Protein AF-A0A2E7UX18-F1 (afdb_monomer_lite)

Structure (mmCIF, N/CA/C/O backbone):
data_AF-A0A2E7UX18-F1
#
_entry.id   AF-A0A2E7UX18-F1
#
loop_
_atom_site.group_PDB
_atom_site.id
_atom_site.type_symbol
_atom_site.label_atom_id
_atom_site.label_alt_id
_atom_site.label_comp_id
_atom_site.label_asym_id
_atom_site.label_entity_id
_atom_site.label_seq_id
_atom_site.pdbx_PDB_ins_code
_atom_site.Cartn_x
_atom_site.Cartn_y
_atom_site.Cartn_z
_atom_site.occupancy
_atom_site.B_iso_or_equiv
_atom_site.auth_seq_id
_atom_site.auth_comp_id
_atom_site.auth_asym_id
_atom_site.auth_atom_id
_atom_site.pdbx_PDB_model_num
ATOM 1 N N . MET A 1 1 ? -19.038 -17.672 -7.305 1.00 65.88 1 MET A N 1
ATOM 2 C CA . MET A 1 1 ? -18.621 -19.094 -7.252 1.00 65.88 1 MET A CA 1
ATOM 3 C C . MET A 1 1 ? -19.507 -19.907 -6.314 1.00 65.88 1 MET A C 1
ATOM 5 O O . MET A 1 1 ? -20.237 -20.747 -6.811 1.00 65.88 1 MET A O 1
ATOM 9 N N . PHE A 1 2 ? -19.521 -19.642 -5.000 1.00 75.38 2 PHE A N 1
ATOM 10 C CA . PHE A 1 2 ? -20.348 -20.414 -4.052 1.00 75.38 2 PHE A CA 1
ATOM 11 C C . PHE A 1 2 ? -21.856 -20.314 -4.309 1.00 75.38 2 PHE A C 1
ATOM 13 O O . PHE A 1 2 ? -22.524 -21.339 -4.323 1.00 75.38 2 PHE A O 1
ATOM 20 N N . LEU A 1 3 ? -22.371 -19.112 -4.598 1.00 76.62 3 LEU A N 1
ATOM 21 C CA . LEU A 1 3 ? -23.787 -18.922 -4.932 1.00 76.62 3 LEU A CA 1
ATOM 22 C C . LEU A 1 3 ? -24.194 -19.694 -6.200 1.00 76.62 3 LEU A C 1
ATOM 24 O O . LEU A 1 3 ? -25.234 -20.335 -6.215 1.00 76.62 3 LEU A O 1
ATOM 28 N N . TYR A 1 4 ? -23.336 -19.707 -7.226 1.00 79.75 4 TYR A N 1
ATOM 29 C CA . TYR A 1 4 ? -23.570 -20.477 -8.453 1.00 79.75 4 TYR A CA 1
ATOM 30 C C . TYR A 1 4 ? -23.718 -21.969 -8.144 1.00 79.75 4 TYR A C 1
ATOM 32 O O . TYR A 1 4 ? -24.691 -22.581 -8.568 1.00 79.75 4 TYR A O 1
ATOM 40 N N . LYS A 1 5 ? -22.807 -22.543 -7.347 1.00 80.88 5 LYS A N 1
ATOM 41 C CA . LYS A 1 5 ? -22.900 -23.950 -6.936 1.00 80.88 5 LYS A CA 1
ATOM 42 C C . LYS A 1 5 ? -24.133 -24.227 -6.078 1.00 80.88 5 LYS A C 1
ATOM 44 O O . LYS A 1 5 ? -24.774 -25.251 -6.261 1.00 80.88 5 LYS A O 1
ATOM 49 N N . ALA A 1 6 ? -24.454 -23.333 -5.146 1.00 78.94 6 ALA A N 1
ATOM 50 C CA . ALA A 1 6 ? -25.607 -23.494 -4.265 1.00 78.94 6 ALA A CA 1
ATOM 51 C C . ALA A 1 6 ? -26.933 -23.517 -5.042 1.00 78.94 6 ALA A C 1
ATOM 53 O O . ALA A 1 6 ? -27.850 -24.222 -4.641 1.00 78.94 6 ALA A O 1
ATOM 54 N N . VAL A 1 7 ? -27.016 -22.775 -6.152 1.00 79.62 7 VAL A N 1
ATOM 55 C CA . VAL A 1 7 ? -28.236 -22.660 -6.964 1.00 79.62 7 VAL A CA 1
ATOM 56 C C . VAL A 1 7 ? -28.297 -23.700 -8.090 1.00 79.62 7 VAL A C 1
ATOM 58 O O . VAL A 1 7 ? -29.365 -24.233 -8.362 1.00 79.62 7 VAL A O 1
ATOM 61 N N . THR A 1 8 ? -27.174 -24.010 -8.741 1.00 77.38 8 THR A N 1
ATOM 62 C CA . THR A 1 8 ? -27.139 -24.916 -9.912 1.00 77.38 8 THR A CA 1
ATOM 63 C C . THR A 1 8 ? -26.714 -26.347 -9.577 1.00 77.38 8 THR A C 1
ATOM 65 O O . THR A 1 8 ? -26.796 -27.225 -10.427 1.00 77.38 8 THR A O 1
ATOM 68 N N . GLY A 1 9 ? -26.195 -26.599 -8.370 1.00 79.00 9 GLY A N 1
ATOM 69 C CA . GLY A 1 9 ? -25.624 -27.891 -7.971 1.00 79.00 9 GLY A CA 1
ATOM 70 C C . GLY A 1 9 ? -24.252 -28.205 -8.586 1.00 79.00 9 GLY A C 1
ATOM 71 O O . GLY A 1 9 ? -23.576 -29.130 -8.133 1.00 79.00 9 GLY A O 1
ATOM 72 N N . VAL A 1 10 ? -23.792 -27.416 -9.562 1.00 80.62 10 VAL A N 1
ATOM 73 C CA . VAL A 1 10 ? -22.562 -27.660 -10.329 1.00 80.62 10 VAL A CA 1
ATOM 74 C C . VAL A 1 10 ? -21.551 -26.542 -10.082 1.00 80.62 10 VAL A C 1
ATOM 76 O O . VAL A 1 10 ? -21.895 -25.390 -9.811 1.00 80.62 10 VAL A O 1
ATOM 79 N N . TRP A 1 11 ? -20.260 -26.871 -10.136 1.00 79.00 11 TRP A N 1
ATOM 80 C CA . TRP A 1 11 ? -19.231 -25.839 -10.123 1.00 79.00 11 TRP A CA 1
ATOM 81 C C . TRP A 1 11 ? -19.172 -25.139 -11.487 1.00 79.00 11 TRP A C 1
ATOM 83 O O . TRP A 1 11 ? -19.109 -25.819 -12.505 1.00 79.00 11 TRP A O 1
ATOM 93 N N . PRO A 1 12 ? -19.089 -23.799 -11.534 1.00 75.56 12 PRO A N 1
ATOM 94 C CA . PRO A 1 12 ? -18.965 -23.082 -12.806 1.00 75.56 12 PRO A CA 1
ATOM 95 C C . PRO A 1 12 ? -17.642 -23.379 -13.531 1.00 75.56 12 PRO A C 1
ATOM 97 O O . PRO A 1 12 ? -17.531 -23.142 -14.731 1.00 75.56 12 PRO A O 1
ATOM 100 N N . PHE A 1 13 ? -16.645 -23.892 -12.798 1.00 81.12 13 PHE A N 1
ATOM 101 C CA . PHE A 1 13 ? -15.399 -24.433 -13.329 1.00 81.12 13 PHE A CA 1
ATOM 102 C C . PHE A 1 13 ? -15.105 -25.764 -12.639 1.00 81.12 13 PHE A C 1
ATOM 104 O O . PHE A 1 13 ? -15.114 -25.834 -11.408 1.00 81.12 13 PHE A O 1
ATOM 111 N N . GLU A 1 14 ? -14.800 -26.805 -13.404 1.00 68.75 14 GLU A N 1
ATOM 112 C CA . GLU A 1 14 ? -14.348 -28.071 -12.830 1.00 68.75 14 GLU A CA 1
ATOM 113 C C . GLU A 1 14 ? -12.981 -27.919 -12.135 1.00 68.75 14 GLU A C 1
ATOM 115 O O . GLU A 1 14 ? -12.067 -27.287 -12.686 1.00 68.75 14 GLU A O 1
ATOM 120 N N . PRO A 1 15 ? -12.796 -28.512 -10.943 1.00 65.69 15 PRO A N 1
ATOM 121 C CA . PRO A 1 15 ? -11.518 -28.487 -10.246 1.00 65.69 15 PRO A CA 1
ATOM 122 C C . PRO A 1 15 ? -10.464 -29.262 -11.047 1.00 65.69 15 PRO A C 1
ATOM 124 O O . PRO A 1 15 ? -10.599 -30.458 -11.277 1.00 65.69 15 PRO A O 1
ATOM 127 N N . THR A 1 16 ? -9.404 -28.571 -11.469 1.00 69.69 16 THR A N 1
ATOM 128 C CA . THR A 1 16 ? -8.282 -29.158 -12.219 1.00 69.69 16 THR A CA 1
ATOM 129 C C . THR A 1 16 ? -6.966 -28.793 -11.528 1.00 69.69 16 THR A C 1
ATOM 131 O O . THR A 1 16 ? -6.813 -27.664 -11.064 1.00 69.69 16 THR A O 1
ATOM 134 N N . GLY A 1 17 ? -6.017 -29.732 -11.449 1.00 73.19 17 GLY A N 1
ATOM 135 C CA . GLY A 1 17 ? -4.698 -29.505 -10.834 1.00 73.19 17 GLY A CA 1
ATOM 136 C C . GLY A 1 17 ? -3.731 -28.667 -11.682 1.00 73.19 17 GLY A C 1
ATOM 137 O O . GLY A 1 17 ? -2.705 -28.218 -11.177 1.00 73.19 17 GLY A O 1
ATOM 138 N N . ASP A 1 18 ? -4.058 -28.433 -12.956 1.00 81.44 18 ASP A N 1
ATOM 139 C CA . ASP A 1 18 ? -3.246 -27.662 -13.898 1.00 81.44 18 ASP A CA 1
ATOM 140 C C . ASP A 1 18 ? -3.721 -26.198 -13.990 1.00 81.44 18 ASP A C 1
ATOM 142 O O . ASP A 1 18 ? -4.855 -25.900 -14.378 1.00 81.44 18 ASP A O 1
ATOM 146 N N . GLN A 1 19 ? -2.828 -25.261 -13.652 1.00 75.69 19 GLN A N 1
ATOM 147 C CA . GLN A 1 19 ? -3.105 -23.823 -13.687 1.00 75.69 19 GLN A CA 1
ATOM 148 C C . GLN A 1 19 ? -3.329 -23.276 -15.102 1.00 75.69 19 GLN A C 1
ATOM 150 O O . GLN A 1 19 ? -4.047 -22.282 -15.250 1.00 75.69 19 GLN A O 1
ATOM 155 N N . ALA A 1 20 ? -2.713 -23.865 -16.132 1.00 77.00 20 ALA A N 1
ATOM 156 C CA . ALA A 1 20 ? -2.881 -23.407 -17.510 1.00 77.00 20 ALA A CA 1
ATOM 157 C C . ALA A 1 20 ? -4.298 -23.723 -18.007 1.00 77.00 20 ALA A C 1
ATOM 159 O O . ALA A 1 20 ? -5.006 -22.823 -18.462 1.00 77.00 20 ALA A O 1
ATOM 160 N N . GLN A 1 21 ? -4.746 -24.960 -17.782 1.00 74.62 21 GLN A N 1
ATOM 161 C CA . GLN A 1 21 ? -6.108 -25.398 -18.093 1.00 74.62 21 GLN A CA 1
ATOM 162 C C . GLN A 1 21 ? -7.161 -24.638 -17.280 1.00 74.62 21 GLN A C 1
ATOM 164 O O . GLN A 1 21 ? -8.195 -24.245 -17.816 1.00 74.62 21 GLN A O 1
ATOM 169 N N . LEU A 1 22 ? -6.893 -24.350 -16.002 1.00 74.94 22 LEU A N 1
ATOM 170 C CA . LEU A 1 22 ? -7.803 -23.559 -15.171 1.00 74.94 22 LEU A CA 1
ATOM 171 C C . LEU A 1 22 ? -7.987 -22.130 -15.711 1.00 74.94 22 LEU A C 1
ATOM 173 O O . LEU A 1 22 ? -9.105 -21.617 -15.731 1.00 74.94 22 LEU A O 1
ATOM 177 N N . ARG A 1 23 ? -6.913 -21.485 -16.187 1.00 76.44 23 ARG A N 1
ATOM 178 C CA . ARG A 1 23 ? -6.986 -20.139 -16.789 1.00 76.44 23 ARG A CA 1
ATOM 179 C C . ARG A 1 23 ? -7.735 -20.125 -18.114 1.00 76.44 23 ARG A C 1
ATOM 181 O O . ARG A 1 23 ? -8.406 -19.139 -18.406 1.00 76.44 23 ARG A O 1
ATOM 188 N N . GLU A 1 24 ? -7.603 -21.178 -18.910 1.00 77.12 24 GLU A N 1
ATOM 189 C CA . GLU A 1 24 ? -8.332 -21.322 -20.168 1.00 77.12 24 GLU A CA 1
ATOM 190 C C . GLU A 1 24 ? -9.831 -21.514 -19.912 1.00 77.12 24 GLU A C 1
ATOM 192 O O . GLU A 1 24 ? -10.644 -20.766 -20.447 1.00 77.12 24 GLU A O 1
ATOM 197 N N . ARG A 1 25 ? -10.196 -22.391 -18.970 1.00 73.38 25 ARG A N 1
ATOM 198 C CA . ARG A 1 25 ? -11.594 -22.639 -18.576 1.00 73.38 25 ARG A CA 1
ATOM 199 C C . ARG A 1 25 ? -12.265 -21.425 -17.928 1.00 73.38 25 ARG A C 1
ATOM 201 O O . ARG A 1 25 ? -13.442 -21.174 -18.158 1.00 73.38 25 ARG A O 1
ATOM 208 N N . GLN A 1 26 ? -11.518 -20.616 -17.173 1.00 77.12 26 GLN A N 1
ATOM 209 C CA . GLN A 1 26 ? -12.029 -19.361 -16.604 1.00 77.12 26 GLN A CA 1
ATOM 210 C C . GLN A 1 26 ? -12.434 -18.320 -17.659 1.00 77.12 26 GLN A C 1
ATOM 212 O O . GLN A 1 26 ? -13.137 -17.368 -17.322 1.00 77.12 26 GLN A O 1
ATOM 217 N N . ARG A 1 27 ? -12.006 -18.477 -18.920 1.00 78.88 27 ARG A N 1
ATOM 218 C CA . ARG A 1 27 ? -12.422 -17.604 -20.029 1.00 78.88 27 ARG A CA 1
ATOM 219 C C . ARG A 1 27 ? -13.774 -17.997 -20.621 1.00 78.88 27 ARG A C 1
ATOM 221 O O . ARG A 1 27 ? -14.399 -17.155 -21.256 1.00 78.88 27 ARG A O 1
ATOM 228 N N . THR A 1 28 ? -14.227 -19.227 -20.392 1.00 76.31 28 THR A N 1
ATOM 229 C CA . THR A 1 28 ? -15.454 -19.794 -20.967 1.00 76.31 28 THR A CA 1
ATOM 230 C C . THR A 1 28 ? -16.283 -20.477 -19.872 1.00 76.31 28 THR A C 1
ATOM 232 O O . THR A 1 28 ? -16.301 -21.708 -19.792 1.00 76.31 28 THR A O 1
ATOM 235 N N . PRO A 1 29 ? -16.929 -19.707 -18.978 1.00 77.06 29 PRO A N 1
ATOM 236 C CA . PRO A 1 29 ? -17.793 -20.281 -17.954 1.00 77.06 29 PRO A CA 1
ATOM 237 C C . PRO A 1 29 ? -19.022 -20.958 -18.570 1.00 77.06 29 PRO A C 1
ATOM 239 O O . PRO A 1 29 ? -19.520 -20.522 -19.607 1.00 77.06 29 PRO A O 1
ATOM 242 N N . ILE A 1 30 ? -19.532 -21.997 -17.903 1.00 78.62 30 ILE A N 1
ATOM 243 C CA . ILE A 1 30 ? -20.773 -22.667 -18.308 1.00 78.62 30 ILE A CA 1
ATOM 244 C C . ILE A 1 30 ? -21.956 -21.712 -18.049 1.00 78.62 30 ILE A C 1
ATOM 246 O O . ILE A 1 30 ? -22.149 -21.301 -16.898 1.00 78.62 30 ILE A O 1
ATOM 250 N N . PRO A 1 31 ? -22.758 -21.351 -19.069 1.00 80.44 31 PRO A N 1
ATOM 251 C CA . PRO A 1 31 ? -23.930 -20.497 -18.887 1.00 80.44 31 PRO A CA 1
ATOM 252 C C . PRO A 1 31 ? -24.970 -21.153 -17.975 1.00 80.44 31 PRO A C 1
ATOM 254 O O . PRO A 1 31 ? -25.297 -22.328 -18.156 1.00 80.44 31 PRO A O 1
ATOM 257 N N . VAL A 1 32 ? -25.549 -20.395 -17.040 1.00 80.94 32 VAL A N 1
ATOM 258 C CA . VAL A 1 32 ? -26.531 -20.915 -16.063 1.00 80.94 32 VAL A CA 1
ATOM 259 C C . VAL A 1 32 ? -27.725 -21.568 -16.755 1.00 80.94 32 VAL A C 1
ATOM 261 O O . VAL A 1 32 ? -28.189 -22.622 -16.325 1.00 80.94 32 VAL A O 1
ATOM 264 N N . ARG A 1 33 ? -28.171 -20.998 -17.879 1.00 80.81 33 ARG A N 1
ATOM 265 C CA . ARG A 1 33 ? -29.292 -21.511 -18.679 1.00 80.81 33 ARG A CA 1
ATOM 266 C C . ARG A 1 33 ? -29.091 -22.950 -19.173 1.00 80.81 33 ARG A C 1
ATOM 268 O O . ARG A 1 33 ? -30.073 -23.638 -19.427 1.00 80.81 33 ARG A O 1
ATOM 275 N N . GLN A 1 34 ? -27.845 -23.405 -19.321 1.00 80.56 34 GLN A N 1
ATOM 276 C CA . GLN A 1 34 ? -27.543 -24.777 -19.745 1.00 80.56 34 GLN A CA 1
ATOM 277 C C . GLN A 1 34 ? -27.668 -25.792 -18.602 1.00 80.56 34 GLN A C 1
ATOM 279 O O . GLN A 1 34 ? -27.890 -26.968 -18.864 1.00 80.56 34 GLN A O 1
ATOM 284 N N . VAL A 1 35 ? -27.520 -25.349 -17.349 1.00 81.06 35 VAL A N 1
ATOM 285 C CA . VAL A 1 35 ? -27.462 -26.226 -16.166 1.00 81.06 35 VAL A CA 1
ATOM 286 C C . VAL A 1 35 ? -28.754 -26.164 -15.350 1.00 81.06 35 VAL A C 1
ATOM 288 O O . VAL A 1 35 ? -29.164 -27.161 -14.767 1.00 81.06 35 VAL A O 1
ATOM 291 N N . ALA A 1 36 ? -29.407 -25.003 -15.316 1.00 79.00 36 ALA A N 1
ATOM 292 C CA . ALA A 1 36 ? -30.631 -24.762 -14.563 1.00 79.00 36 ALA A CA 1
ATOM 293 C C . ALA A 1 36 ? -31.568 -23.832 -15.364 1.00 79.00 36 ALA A C 1
ATOM 295 O O . ALA A 1 36 ? -31.649 -22.634 -15.074 1.00 79.00 36 ALA A O 1
ATOM 296 N N . PRO A 1 37 ? -32.248 -24.362 -16.402 1.00 78.00 37 PRO A N 1
ATOM 297 C CA . PRO A 1 37 ? -33.083 -23.566 -17.305 1.00 78.00 37 PRO A CA 1
ATOM 298 C C . PRO A 1 37 ? -34.318 -22.959 -16.622 1.00 78.00 37 PRO A C 1
ATOM 300 O O . PRO A 1 37 ? -34.803 -21.926 -17.078 1.00 78.00 37 PRO A O 1
ATOM 303 N N . ASP A 1 38 ? -34.776 -23.553 -15.517 1.00 83.38 38 ASP A N 1
ATOM 304 C CA . ASP A 1 38 ? -36.022 -23.187 -14.827 1.00 83.38 38 ASP A CA 1
ATOM 305 C C . ASP A 1 38 ? -35.873 -22.014 -13.837 1.00 83.38 38 ASP A C 1
ATOM 307 O O . ASP A 1 38 ? -36.827 -21.633 -13.156 1.00 83.38 38 ASP A O 1
ATOM 311 N N . LEU A 1 39 ? -34.677 -21.428 -13.714 1.00 81.44 39 LEU A N 1
ATOM 312 C CA . LEU A 1 39 ? -34.443 -20.305 -12.802 1.00 81.44 39 LEU A CA 1
ATOM 313 C C . LEU A 1 39 ? -35.078 -19.002 -13.323 1.00 81.44 39 LEU A C 1
ATOM 315 O O . LEU A 1 39 ? -35.098 -18.776 -14.531 1.00 81.44 39 LEU A O 1
ATOM 319 N N . PRO A 1 40 ? -35.506 -18.077 -12.445 1.00 84.38 40 PRO A N 1
ATOM 320 C CA . PRO A 1 40 ? -35.932 -16.742 -12.863 1.00 84.38 40 PRO A CA 1
ATOM 321 C C . PRO A 1 40 ? -34.839 -16.021 -13.666 1.00 84.38 40 PRO A C 1
ATOM 323 O O . PRO A 1 40 ? -33.672 -16.040 -13.265 1.00 84.38 40 PRO A O 1
ATOM 326 N N . GLU A 1 41 ? -35.201 -15.354 -14.768 1.00 78.25 41 GLU A N 1
ATOM 327 C CA . GLU A 1 41 ? -34.232 -14.709 -15.673 1.00 78.25 41 GLU A CA 1
ATOM 328 C C . GLU A 1 41 ? -33.287 -13.734 -14.959 1.00 78.25 41 GLU A C 1
ATOM 330 O O . GLU A 1 41 ? -32.094 -13.695 -15.258 1.00 78.25 41 GLU A O 1
ATOM 335 N N . ASP A 1 42 ? -33.795 -12.974 -13.990 1.00 77.12 42 ASP A N 1
ATOM 336 C CA . ASP A 1 42 ? -32.992 -12.015 -13.226 1.00 77.12 42 ASP A CA 1
ATOM 337 C C . ASP A 1 42 ? -31.906 -12.710 -12.397 1.00 77.12 42 ASP A C 1
ATOM 339 O O . ASP A 1 42 ? -30.769 -12.235 -12.311 1.00 77.12 42 ASP A O 1
ATOM 343 N N . LEU A 1 43 ? -32.227 -13.879 -11.837 1.00 76.44 43 LEU A N 1
ATOM 344 C CA . LEU A 1 43 ? -31.276 -14.694 -11.090 1.00 76.44 43 LEU A CA 1
ATOM 345 C C . LEU A 1 43 ? -30.261 -15.354 -12.031 1.00 76.44 43 LEU A C 1
ATOM 347 O O . LEU A 1 43 ? -29.075 -15.383 -11.706 1.00 76.44 43 LEU A O 1
ATOM 351 N N . GLN A 1 44 ? -30.691 -15.815 -13.212 1.00 80.75 44 GLN A N 1
ATOM 352 C CA . GLN A 1 44 ? -29.783 -16.331 -14.243 1.00 80.75 44 GLN A CA 1
ATOM 353 C C . GLN A 1 44 ? -28.766 -15.262 -14.667 1.00 80.75 44 GLN A C 1
ATOM 355 O O . GLN A 1 44 ? -27.559 -15.498 -14.600 1.00 80.75 44 GLN A O 1
ATOM 360 N N . ARG A 1 45 ? -29.234 -14.050 -15.003 1.00 81.06 45 ARG A N 1
ATOM 361 C CA . ARG A 1 45 ? -28.373 -12.923 -15.403 1.00 81.06 45 ARG A CA 1
ATOM 362 C C . ARG A 1 45 ? -27.396 -12.527 -14.300 1.00 81.06 45 ARG A C 1
ATOM 364 O O . ARG A 1 45 ? -26.223 -12.269 -14.580 1.00 81.06 45 ARG A O 1
ATOM 371 N N . LEU A 1 46 ? -27.847 -12.496 -13.046 1.00 80.94 46 LEU A N 1
ATOM 372 C CA . LEU A 1 46 ? -26.988 -12.192 -11.901 1.00 80.94 46 LEU A CA 1
ATOM 373 C C . LEU A 1 46 ? -25.882 -13.244 -11.743 1.00 80.94 46 LEU A C 1
ATOM 375 O O . LEU A 1 46 ? -24.711 -12.895 -11.583 1.00 80.94 46 LEU A O 1
ATOM 379 N N . LEU A 1 47 ? -26.235 -14.527 -11.822 1.00 81.12 47 LEU A N 1
ATOM 380 C CA . LEU A 1 47 ? -25.289 -15.631 -11.685 1.00 81.12 47 LEU A CA 1
ATOM 381 C C . LEU A 1 47 ? -24.272 -15.675 -12.834 1.00 81.12 47 LEU A C 1
ATOM 383 O O . LEU A 1 47 ? -23.079 -15.815 -12.557 1.00 81.12 47 LEU A O 1
ATOM 387 N N . ASP A 1 48 ? -24.699 -15.469 -14.082 1.00 81.94 48 ASP A N 1
ATOM 388 C CA . ASP A 1 48 ? -23.798 -15.378 -15.240 1.00 81.94 48 ASP A CA 1
ATOM 389 C C . ASP A 1 48 ? -22.828 -14.189 -15.102 1.00 81.94 48 ASP A C 1
ATOM 391 O O . ASP A 1 48 ? -21.621 -14.321 -15.329 1.00 81.94 48 ASP A O 1
ATOM 395 N N . THR A 1 49 ? -23.311 -13.036 -14.622 1.00 81.75 49 THR A N 1
ATOM 396 C CA . THR A 1 49 ? -22.463 -11.844 -14.444 1.00 81.75 49 THR A CA 1
ATOM 397 C C . THR A 1 49 ? -21.434 -12.023 -13.321 1.00 81.75 49 THR A C 1
ATOM 399 O O . THR A 1 49 ? -20.308 -11.534 -13.420 1.00 81.75 49 THR A O 1
ATOM 402 N N . LEU A 1 50 ? -21.762 -12.772 -12.262 1.00 78.12 50 LEU A N 1
ATOM 403 C CA . LEU A 1 50 ? -20.836 -13.073 -11.160 1.00 78.12 50 LEU A CA 1
ATOM 404 C C . LEU A 1 50 ? -19.713 -14.050 -11.543 1.00 78.12 50 LEU A C 1
ATOM 406 O O . LEU A 1 50 ? -18.683 -14.101 -10.861 1.00 78.12 50 LEU A O 1
ATOM 410 N N . VAL A 1 51 ? -19.905 -14.842 -12.595 1.00 81.50 51 VAL A N 1
ATOM 411 C CA . VAL A 1 51 ? -18.941 -15.840 -13.087 1.00 81.50 51 VAL A CA 1
ATOM 412 C C . VAL A 1 51 ? -18.185 -15.327 -14.327 1.00 81.50 51 VAL A C 1
ATOM 414 O O . VAL A 1 51 ? -17.196 -15.927 -14.741 1.00 81.50 51 VAL A O 1
ATOM 417 N N . HIS A 1 52 ? -18.560 -14.156 -14.852 1.00 81.62 52 HIS A N 1
ATOM 418 C CA . HIS A 1 52 ? -17.974 -13.547 -16.047 1.00 81.62 52 HIS A CA 1
ATOM 419 C C . HIS A 1 52 ? -16.436 -13.407 -15.975 1.00 81.62 52 HIS A C 1
ATOM 421 O O . HIS A 1 52 ? -15.914 -13.014 -14.926 1.00 81.62 52 HIS A O 1
ATOM 427 N N . PRO A 1 53 ? -15.668 -13.654 -17.058 1.00 77.44 53 PRO A N 1
ATOM 428 C CA . PRO A 1 53 ? -14.201 -13.563 -17.047 1.00 77.44 53 PRO A CA 1
ATOM 429 C C . PRO A 1 53 ? -13.663 -12.158 -16.731 1.00 77.44 53 PRO A C 1
ATOM 431 O O . PRO A 1 53 ? -12.609 -12.017 -16.098 1.00 77.44 53 PRO A O 1
ATOM 434 N N . ASN A 1 54 ? -14.404 -11.104 -17.079 1.00 79.50 54 ASN A N 1
ATOM 435 C CA . ASN A 1 54 ? -13.999 -9.723 -16.824 1.00 79.50 54 ASN A CA 1
ATOM 436 C C . ASN A 1 54 ? -14.234 -9.316 -15.360 1.00 79.50 54 ASN A C 1
ATOM 438 O O . ASN A 1 54 ? -15.364 -9.146 -14.904 1.00 79.50 54 ASN A O 1
ATOM 442 N N . ALA A 1 55 ? -13.145 -9.055 -14.631 1.00 73.25 55 ALA A N 1
ATOM 443 C CA . ALA A 1 55 ? -13.181 -8.555 -13.254 1.00 73.25 55 ALA A CA 1
ATOM 444 C C . ALA A 1 55 ? -14.044 -7.292 -13.020 1.00 73.25 55 ALA A C 1
ATOM 446 O O . ALA A 1 55 ? -14.758 -7.271 -12.014 1.00 73.25 55 ALA A O 1
ATOM 447 N N . PRO A 1 56 ? -14.026 -6.257 -13.890 1.00 72.56 56 PRO A N 1
ATOM 448 C CA . PRO A 1 56 ? -14.846 -5.067 -13.660 1.00 72.56 56 PRO A CA 1
ATOM 449 C C . PRO A 1 56 ? -16.350 -5.331 -13.813 1.00 72.56 56 PRO A C 1
ATOM 451 O O . PRO A 1 56 ? -17.146 -4.697 -13.127 1.00 72.56 56 PRO A O 1
ATOM 454 N N . GLU A 1 57 ? -16.752 -6.277 -14.662 1.00 72.00 57 GLU A N 1
ATOM 455 C CA . GLU A 1 57 ? -18.164 -6.641 -14.843 1.00 72.00 57 GLU A CA 1
ATOM 456 C C . GLU A 1 57 ? -18.682 -7.444 -13.646 1.00 72.00 57 GLU A C 1
ATOM 458 O O . GLU A 1 57 ? -19.747 -7.130 -13.117 1.00 72.00 57 GLU A O 1
ATOM 463 N N . ARG A 1 58 ? -17.866 -8.366 -13.110 1.00 75.75 58 ARG A N 1
ATOM 464 C CA . ARG A 1 58 ? -18.180 -9.066 -11.852 1.00 75.75 58 ARG A CA 1
ATOM 465 C C . ARG A 1 58 ? -18.373 -8.104 -10.678 1.00 75.75 58 ARG A C 1
ATOM 467 O O . ARG A 1 58 ? -19.280 -8.286 -9.870 1.00 75.75 58 ARG A O 1
ATOM 474 N N . ALA A 1 59 ? -17.521 -7.081 -10.573 1.00 64.00 59 ALA A N 1
ATOM 475 C CA . ALA A 1 59 ? -17.584 -6.100 -9.488 1.00 64.00 59 ALA A CA 1
ATOM 476 C C . ALA A 1 59 ? -18.871 -5.260 -9.531 1.00 64.00 59 ALA A C 1
ATOM 478 O O . ALA A 1 59 ? -19.436 -4.940 -8.486 1.00 64.00 59 ALA A O 1
ATOM 479 N N . ARG A 1 60 ? -19.367 -4.947 -10.736 1.00 65.88 60 ARG A N 1
ATOM 480 C CA . ARG A 1 60 ? -20.636 -4.228 -10.917 1.00 65.88 60 ARG A CA 1
ATOM 481 C C . ARG A 1 60 ? -21.835 -5.059 -10.465 1.00 65.88 60 ARG A C 1
ATOM 483 O O . ARG A 1 60 ? -22.699 -4.514 -9.797 1.00 65.88 60 ARG A O 1
ATOM 490 N N . ALA A 1 61 ? -21.856 -6.363 -10.742 1.00 60.41 61 ALA A N 1
ATOM 491 C CA . ALA A 1 61 ? -22.938 -7.248 -10.294 1.00 60.41 61 ALA A CA 1
ATOM 492 C C . ALA A 1 61 ? -22.931 -7.540 -8.785 1.00 60.41 61 ALA A C 1
ATOM 494 O O . ALA A 1 61 ? -23.979 -7.799 -8.204 1.00 60.41 61 ALA A O 1
ATOM 495 N N . ALA A 1 62 ? -21.764 -7.486 -8.136 1.00 60.81 62 ALA A N 1
ATOM 496 C CA . ALA A 1 62 ? -21.650 -7.649 -6.685 1.00 60.81 62 ALA A CA 1
ATOM 497 C C . ALA A 1 62 ? -22.089 -6.403 -5.891 1.00 60.81 62 ALA A C 1
ATOM 499 O O . ALA A 1 62 ? -22.156 -6.453 -4.663 1.00 60.81 62 ALA A O 1
ATOM 500 N N . THR A 1 63 ? -22.365 -5.289 -6.575 1.00 60.59 63 THR A N 1
ATOM 501 C CA . THR A 1 63 ? -22.810 -4.043 -5.951 1.00 60.59 63 THR A CA 1
ATOM 502 C C . THR A 1 63 ? -24.316 -3.900 -6.189 1.00 60.59 63 THR A C 1
ATOM 504 O O . THR A 1 63 ? -24.711 -3.748 -7.345 1.00 60.59 63 THR A O 1
ATOM 507 N N . PRO A 1 64 ? -25.182 -3.959 -5.158 1.00 50.78 64 PRO A N 1
ATOM 508 C CA . PRO A 1 64 ? -26.602 -3.683 -5.355 1.00 50.78 64 PRO A CA 1
ATOM 509 C C . PRO A 1 64 ? -26.772 -2.258 -5.909 1.00 50.78 64 PRO A C 1
ATOM 511 O O . PRO A 1 64 ? -25.994 -1.370 -5.534 1.00 50.78 64 PRO A O 1
ATOM 514 N N . PRO A 1 65 ? -27.746 -2.010 -6.807 1.00 51.19 65 PRO A N 1
ATOM 515 C CA . PRO A 1 65 ? -27.992 -0.662 -7.296 1.00 51.19 65 PRO A CA 1
ATOM 516 C C . PRO A 1 65 ? -28.283 0.259 -6.100 1.00 51.19 65 PRO A C 1
ATOM 518 O O . PRO A 1 65 ? -28.939 -0.171 -5.146 1.00 51.19 65 PRO A O 1
ATOM 521 N N . PRO A 1 66 ? -27.789 1.510 -6.107 1.00 42.12 66 PRO A N 1
ATOM 522 C CA . PRO A 1 66 ? -28.074 2.440 -5.028 1.00 42.12 66 PRO A CA 1
ATOM 523 C C . PRO A 1 66 ? -29.590 2.616 -4.913 1.00 42.12 66 PRO A C 1
ATOM 525 O O . PRO A 1 66 ? -30.256 2.954 -5.891 1.00 42.12 66 PRO A O 1
ATOM 528 N N . ILE A 1 67 ? -30.129 2.373 -3.716 1.00 44.25 67 ILE A N 1
ATOM 529 C CA . ILE A 1 67 ? -31.521 2.680 -3.385 1.00 44.25 67 ILE A CA 1
ATOM 530 C C . ILE A 1 67 ? -31.685 4.184 -3.600 1.00 44.25 67 ILE A C 1
ATOM 532 O O . ILE A 1 67 ? -31.084 4.984 -2.881 1.00 44.25 67 ILE A O 1
ATOM 536 N N . ALA A 1 68 ? -32.448 4.572 -4.622 1.00 37.50 68 ALA A N 1
ATOM 537 C CA . ALA A 1 68 ? -32.797 5.966 -4.828 1.00 37.50 68 ALA A CA 1
ATOM 538 C C . ALA A 1 68 ? -33.584 6.436 -3.591 1.00 37.50 68 ALA A C 1
ATOM 540 O O . ALA A 1 68 ? -34.602 5.821 -3.262 1.00 37.50 68 ALA A O 1
ATOM 541 N N . PRO A 1 69 ? -33.122 7.468 -2.862 1.00 42.78 69 PRO A N 1
ATOM 542 C CA . PRO A 1 69 ? -33.879 7.975 -1.730 1.00 42.78 69 PRO A CA 1
ATOM 543 C C . PRO A 1 69 ? -35.217 8.544 -2.230 1.00 42.78 69 PRO A C 1
ATOM 545 O O . PRO A 1 69 ? -35.256 9.132 -3.316 1.00 42.78 69 PRO A O 1
ATOM 548 N N . PRO A 1 70 ? -36.314 8.398 -1.465 1.00 39.25 70 PRO A N 1
ATOM 549 C CA . PRO A 1 70 ? -37.588 8.996 -1.832 1.00 39.25 70 PRO A CA 1
ATOM 550 C C . PRO A 1 70 ? -37.422 10.516 -1.944 1.00 39.25 70 PRO A C 1
ATOM 552 O O . PRO A 1 70 ? -36.922 11.173 -1.029 1.00 39.25 70 PRO A O 1
ATOM 555 N N . THR A 1 71 ? -37.827 11.074 -3.083 1.00 38.97 71 THR A N 1
ATOM 556 C CA . THR A 1 71 ? -37.877 12.518 -3.323 1.00 38.97 71 THR A CA 1
ATOM 557 C C . THR A 1 71 ? -38.830 13.166 -2.324 1.00 38.97 71 THR A C 1
ATOM 559 O O . THR A 1 71 ? -40.047 13.086 -2.472 1.00 38.97 71 THR A O 1
ATOM 562 N N . LEU A 1 72 ? -38.275 13.812 -1.299 1.00 39.94 72 LEU A N 1
ATOM 563 C CA . LEU A 1 72 ? -39.022 14.734 -0.451 1.00 39.94 72 LEU A CA 1
ATOM 564 C C . LEU A 1 72 ? -39.168 16.083 -1.179 1.00 39.94 72 LEU A C 1
ATOM 566 O O . LEU A 1 72 ? -38.211 16.529 -1.821 1.00 39.94 72 LEU A O 1
ATOM 570 N N . PRO A 1 73 ? -40.331 16.752 -1.092 1.00 38.25 73 PRO A N 1
ATOM 571 C CA . PRO A 1 73 ? -40.530 18.055 -1.712 1.00 38.25 73 PRO A CA 1
ATOM 572 C C . PRO A 1 73 ? -39.596 19.097 -1.079 1.00 38.25 73 PRO A C 1
ATOM 574 O O . PRO A 1 73 ? -39.541 19.259 0.141 1.00 38.25 73 PRO A O 1
ATOM 577 N N . LEU A 1 74 ? -38.840 19.794 -1.930 1.00 39.78 74 LEU A N 1
ATOM 578 C CA . LEU A 1 74 ? -37.921 20.868 -1.556 1.00 39.78 74 LEU A CA 1
ATOM 579 C C . LEU A 1 74 ? -38.682 22.002 -0.856 1.00 39.78 74 LEU A C 1
ATOM 581 O O . LEU A 1 74 ? -39.425 22.748 -1.490 1.00 39.78 74 LEU A O 1
ATOM 585 N N . SER A 1 75 ? -38.463 22.160 0.449 1.00 35.25 75 SER A N 1
ATOM 586 C CA . SER A 1 75 ? -38.914 23.339 1.187 1.00 35.25 75 SER A CA 1
ATOM 587 C C . SER A 1 75 ? -37.973 24.507 0.879 1.00 35.25 75 SER A C 1
ATOM 589 O O . SER A 1 75 ? -36.774 24.456 1.168 1.00 35.25 75 SER A O 1
ATOM 591 N N . VAL A 1 76 ? -38.507 25.542 0.230 1.00 45.31 76 VAL A N 1
ATOM 592 C CA . VAL A 1 76 ? -37.777 26.752 -0.168 1.00 45.31 76 VAL A CA 1
ATOM 593 C C . VAL A 1 76 ? -37.385 27.526 1.090 1.00 45.31 76 VAL A C 1
ATOM 595 O O . VAL A 1 76 ? -38.212 28.164 1.737 1.00 45.31 76 VAL A O 1
ATOM 598 N N . ARG A 1 77 ? -36.105 27.460 1.460 1.00 39.75 77 ARG A N 1
ATOM 599 C CA . ARG A 1 77 ? -35.546 28.237 2.573 1.00 39.75 77 ARG A CA 1
ATOM 600 C C . ARG A 1 77 ? -35.209 29.657 2.080 1.00 39.75 77 ARG A C 1
ATOM 602 O O . ARG A 1 77 ? -34.566 29.771 1.036 1.00 39.75 77 ARG A O 1
ATOM 609 N N . PRO A 1 78 ? -35.590 30.732 2.795 1.00 44.00 78 PRO A N 1
ATOM 610 C CA . PRO A 1 78 ? -35.257 32.095 2.384 1.00 44.00 78 PRO A CA 1
ATOM 611 C C . PRO A 1 78 ? -33.743 32.373 2.506 1.00 44.00 78 PRO A C 1
ATOM 613 O O . PRO A 1 78 ? -33.062 31.743 3.325 1.00 44.00 78 PRO A O 1
ATOM 616 N N . PRO A 1 79 ? -33.195 33.300 1.695 1.00 41.00 79 PRO A N 1
ATOM 617 C CA . PRO A 1 79 ? -31.759 33.546 1.612 1.00 41.00 79 PRO A CA 1
ATOM 618 C C . PRO A 1 79 ? -31.221 34.185 2.900 1.00 41.00 79 PRO A C 1
ATOM 620 O O . PRO A 1 79 ? -31.740 35.188 3.385 1.00 41.00 79 PRO A O 1
ATOM 623 N N . ARG A 1 80 ? -30.150 33.603 3.452 1.00 38.59 80 ARG A N 1
ATOM 624 C CA . ARG A 1 80 ? -29.412 34.161 4.597 1.00 38.59 80 ARG A CA 1
ATOM 625 C C . ARG A 1 80 ? -28.636 35.424 4.177 1.00 38.59 80 ARG A C 1
ATOM 627 O O . ARG A 1 80 ? -28.047 35.420 3.093 1.00 38.59 80 ARG A O 1
ATOM 634 N N . PRO A 1 81 ? -28.559 36.464 5.029 1.00 36.22 81 PRO A N 1
ATOM 635 C CA . PRO A 1 81 ? -27.740 37.638 4.758 1.00 36.22 81 PRO A CA 1
ATOM 636 C C . PRO A 1 81 ? -26.244 37.296 4.814 1.00 36.22 81 PRO A C 1
ATOM 638 O O . PRO A 1 81 ? -25.801 36.499 5.641 1.00 36.22 81 PRO A O 1
ATOM 641 N N . ARG A 1 82 ? -25.476 37.899 3.899 1.00 42.12 82 ARG A N 1
ATOM 642 C CA . ARG A 1 82 ? -24.018 37.761 3.781 1.00 42.12 82 ARG A CA 1
ATOM 643 C C . ARG A 1 82 ? -23.326 38.500 4.930 1.00 42.12 82 ARG A C 1
ATOM 645 O O . ARG A 1 82 ? -23.494 39.709 5.052 1.00 42.12 82 ARG A O 1
ATOM 652 N N . THR A 1 83 ? -22.512 37.803 5.716 1.00 35.16 83 THR A N 1
ATOM 653 C CA . THR A 1 83 ? -21.506 38.423 6.591 1.00 35.16 83 THR A CA 1
ATOM 654 C C . THR A 1 83 ? -20.228 38.751 5.800 1.00 35.16 83 THR A C 1
ATOM 656 O O . THR A 1 83 ? -19.910 38.031 4.848 1.00 35.16 83 THR A O 1
ATOM 659 N N . PRO A 1 84 ? -19.503 39.838 6.137 1.00 38.72 84 PRO A N 1
ATOM 660 C CA . PRO A 1 84 ? -18.346 40.296 5.378 1.00 38.72 84 PRO A CA 1
ATOM 661 C C . PRO A 1 84 ? -17.074 39.512 5.728 1.00 38.72 84 PRO A C 1
ATOM 663 O O . PRO A 1 84 ? -16.876 39.093 6.862 1.00 38.72 84 PRO A O 1
ATOM 666 N N . ALA A 1 85 ? -16.244 39.347 4.698 1.00 47.69 85 ALA A N 1
ATOM 667 C CA . ALA A 1 85 ? -14.892 38.797 4.637 1.00 47.69 85 ALA A CA 1
ATOM 668 C C . ALA A 1 85 ? -14.123 38.621 5.961 1.00 47.69 85 ALA A C 1
ATOM 670 O O . ALA A 1 85 ? -13.648 39.590 6.544 1.00 47.69 85 ALA A O 1
ATOM 671 N N . GLU A 1 86 ? -13.822 37.365 6.295 1.00 34.41 86 GLU A N 1
ATOM 672 C CA . GLU A 1 86 ? -12.670 37.033 7.127 1.00 34.41 86 GLU A CA 1
ATOM 673 C C . GLU A 1 86 ? -11.956 35.791 6.581 1.00 34.41 86 GLU A C 1
ATOM 675 O O . GLU A 1 86 ? -12.553 34.743 6.349 1.00 34.41 86 GLU A O 1
ATOM 680 N N . SER A 1 87 ? -10.651 35.968 6.374 1.00 33.38 87 SER A N 1
ATOM 681 C CA . SER A 1 87 ? -9.628 34.966 6.079 1.00 33.38 87 SER A CA 1
ATOM 682 C C . SER A 1 87 ? -9.749 34.185 4.763 1.00 33.38 87 SER A C 1
ATOM 684 O O . SER A 1 87 ? -10.572 33.291 4.578 1.00 33.38 87 SER A O 1
ATOM 686 N N . ARG A 1 88 ? -8.818 34.480 3.843 1.00 43.09 88 ARG A N 1
ATOM 687 C CA . ARG A 1 88 ? -8.449 33.626 2.706 1.00 43.09 88 ARG A CA 1
ATOM 688 C C . ARG A 1 88 ? -8.109 32.219 3.215 1.00 43.09 88 ARG A C 1
ATOM 690 O O . ARG A 1 88 ? -6.954 31.917 3.508 1.00 43.09 88 ARG A O 1
ATOM 697 N N . ALA A 1 89 ? -9.099 31.334 3.248 1.00 35.97 89 ALA A N 1
ATOM 698 C CA . ALA A 1 89 ? -8.857 29.906 3.289 1.00 35.97 89 ALA A CA 1
ATOM 699 C C . ALA A 1 89 ? -8.173 29.523 1.971 1.00 35.97 89 ALA A C 1
ATOM 701 O O . ALA A 1 89 ? -8.774 29.557 0.895 1.00 35.97 89 ALA A O 1
ATOM 702 N N . ARG A 1 90 ? -6.877 29.206 2.063 1.00 36.88 90 ARG A N 1
ATOM 703 C CA . ARG A 1 90 ? -6.130 28.486 1.026 1.00 36.88 90 ARG A CA 1
ATOM 704 C C . ARG A 1 90 ? -7.023 27.331 0.547 1.00 36.88 90 ARG A C 1
ATOM 706 O O . ARG A 1 90 ? -7.539 26.609 1.404 1.00 36.88 90 ARG A O 1
ATOM 713 N N . PRO A 1 91 ? -7.242 27.150 -0.766 1.00 34.09 91 PRO A N 1
ATOM 714 C CA . PRO A 1 91 ? -8.056 26.042 -1.235 1.00 34.09 91 PRO A CA 1
ATOM 715 C C . PRO A 1 91 ? -7.457 24.745 -0.689 1.00 34.09 91 PRO A C 1
ATOM 717 O O . PRO A 1 91 ? -6.250 24.518 -0.810 1.00 34.09 91 PRO A O 1
ATOM 720 N N . ALA A 1 92 ? -8.296 23.927 -0.048 1.00 37.25 92 ALA A N 1
ATOM 721 C CA . ALA A 1 92 ? -7.920 22.584 0.365 1.00 37.25 92 ALA A CA 1
ATOM 722 C C . ALA A 1 92 ? -7.262 21.884 -0.836 1.00 37.25 92 ALA A C 1
ATOM 724 O O . ALA A 1 92 ? -7.799 21.990 -1.947 1.00 37.25 92 ALA A O 1
ATOM 725 N N . PRO A 1 93 ? -6.104 21.218 -0.666 1.00 37.38 93 PRO A N 1
ATOM 726 C CA . PRO A 1 93 ? -5.428 20.572 -1.774 1.00 37.38 93 PRO A CA 1
ATOM 727 C C . PRO A 1 93 ? -6.321 19.433 -2.258 1.00 37.38 93 PRO A C 1
ATOM 729 O O . PRO A 1 93 ? -6.333 18.332 -1.706 1.00 37.38 93 PRO A O 1
ATOM 732 N N . THR A 1 94 ? -7.103 19.716 -3.297 1.00 36.03 94 THR A N 1
ATOM 733 C CA . THR A 1 94 ? -7.737 18.688 -4.105 1.00 36.03 94 THR A CA 1
ATOM 734 C C . THR A 1 94 ? -6.619 17.757 -4.539 1.00 36.03 94 THR A C 1
ATOM 736 O O . THR A 1 94 ? -5.580 18.192 -5.037 1.00 36.03 94 THR A O 1
ATOM 739 N N . ALA A 1 95 ? -6.786 16.470 -4.246 1.00 40.34 95 ALA A N 1
ATOM 740 C CA . ALA A 1 95 ? -5.834 15.437 -4.595 1.00 40.34 95 ALA A CA 1
ATOM 741 C C . ALA A 1 95 ? -5.729 15.342 -6.125 1.00 40.34 95 ALA A C 1
ATOM 743 O O . ALA A 1 95 ? -6.341 14.478 -6.750 1.00 40.34 95 ALA A O 1
ATOM 744 N N . ARG A 1 96 ? -4.941 16.226 -6.743 1.00 36.16 96 ARG A N 1
ATOM 745 C CA . ARG A 1 96 ? -4.414 15.990 -8.078 1.00 36.16 96 ARG A CA 1
ATOM 746 C C . ARG A 1 96 ? -3.509 14.775 -7.949 1.00 36.16 96 ARG A C 1
ATOM 748 O O . ARG A 1 96 ? -2.485 14.816 -7.275 1.00 36.16 96 ARG A O 1
ATOM 755 N N . ARG A 1 97 ? -3.896 13.691 -8.617 1.00 41.75 97 ARG A N 1
ATOM 756 C CA . ARG A 1 97 ? -3.070 12.498 -8.870 1.00 41.75 97 ARG A CA 1
ATOM 757 C C . ARG A 1 97 ? -1.768 12.817 -9.635 1.00 41.75 97 ARG A C 1
ATOM 759 O O . ARG A 1 97 ? -0.967 11.914 -9.857 1.00 41.75 97 ARG A O 1
ATOM 766 N N . ASP A 1 98 ? -1.533 14.094 -9.939 1.00 44.34 98 ASP A N 1
ATOM 767 C CA . ASP A 1 98 ? -0.524 14.605 -10.858 1.00 44.34 98 ASP A CA 1
ATOM 768 C C . ASP A 1 98 ? 0.499 15.524 -10.173 1.00 44.34 98 ASP A C 1
ATOM 770 O O . ASP A 1 98 ? 1.012 16.456 -10.793 1.00 44.34 98 ASP A O 1
ATOM 774 N N . THR A 1 99 ? 0.839 15.303 -8.896 1.00 51.53 99 THR A N 1
ATOM 775 C CA . THR A 1 99 ? 2.113 15.839 -8.392 1.00 51.53 99 THR A CA 1
ATOM 776 C C . THR A 1 99 ? 3.231 15.135 -9.162 1.00 51.53 99 THR A C 1
ATOM 778 O O . THR A 1 99 ? 3.596 13.986 -8.885 1.00 51.53 99 THR A O 1
ATOM 781 N N . HIS A 1 100 ? 3.718 15.793 -10.215 1.00 59.34 100 HIS A N 1
ATOM 782 C CA . HIS A 1 100 ? 4.820 15.300 -11.023 1.00 59.34 100 HIS A CA 1
ATOM 783 C C . HIS A 1 100 ? 6.066 15.226 -10.142 1.00 59.34 100 HIS A C 1
ATOM 785 O O . HIS A 1 100 ? 6.672 16.238 -9.806 1.00 59.34 100 HIS A O 1
ATOM 791 N N . LEU A 1 101 ? 6.452 14.004 -9.764 1.00 71.50 101 LEU A N 1
ATOM 792 C CA . LEU A 1 101 ? 7.806 13.753 -9.284 1.00 71.50 101 LEU A CA 1
ATOM 793 C C . LEU A 1 101 ? 8.744 14.174 -10.426 1.00 71.50 101 LEU A C 1
ATOM 795 O O . LEU A 1 101 ? 8.623 13.603 -11.518 1.00 71.50 101 LEU A O 1
ATOM 799 N N . GLY A 1 102 ? 9.581 15.189 -10.195 1.00 75.31 102 GLY A N 1
ATOM 800 C CA . GLY A 1 102 ? 10.609 15.623 -11.145 1.00 75.31 102 GLY A CA 1
ATOM 801 C C . GLY A 1 102 ? 11.684 14.550 -11.338 1.00 75.31 102 GLY A C 1
ATOM 802 O O . GLY A 1 102 ? 11.673 13.554 -10.613 1.00 75.31 102 GLY A O 1
ATOM 803 N N . ALA A 1 103 ? 12.588 14.745 -12.305 1.00 83.12 103 ALA A N 1
ATOM 804 C CA . ALA A 1 103 ? 13.641 13.785 -12.675 1.00 83.12 103 ALA A CA 1
ATOM 805 C C . ALA A 1 103 ? 14.606 13.439 -11.522 1.00 83.12 103 ALA A C 1
ATOM 807 O O . ALA A 1 103 ? 15.275 12.401 -11.538 1.00 83.12 103 ALA A O 1
ATOM 808 N N . PHE A 1 104 ? 14.651 14.294 -10.496 1.00 86.62 104 PHE A N 1
ATOM 809 C CA . PHE A 1 104 ? 15.426 14.104 -9.279 1.00 86.62 104 PHE A CA 1
ATOM 810 C C . PHE A 1 104 ? 14.543 14.257 -8.036 1.00 86.62 104 PHE A C 1
ATOM 812 O O . PHE A 1 104 ? 13.558 14.996 -8.012 1.00 86.62 104 PHE A O 1
ATOM 819 N N . ALA A 1 105 ? 14.905 13.545 -6.976 1.00 88.12 105 ALA A N 1
ATOM 820 C CA . ALA A 1 105 ? 14.254 13.613 -5.678 1.00 88.12 105 ALA A CA 1
ATOM 821 C C . ALA A 1 105 ? 15.302 13.749 -4.578 1.00 88.12 105 ALA A C 1
ATOM 823 O O . ALA A 1 105 ? 16.282 13.005 -4.551 1.00 88.12 105 ALA A O 1
ATOM 824 N N . ILE A 1 106 ? 15.061 14.667 -3.649 1.00 88.56 106 ILE A N 1
ATOM 825 C CA . ILE A 1 106 ? 15.805 14.762 -2.399 1.00 88.56 106 ILE A CA 1
ATOM 826 C C . ILE A 1 106 ? 15.104 13.867 -1.392 1.00 88.56 106 ILE A C 1
ATOM 828 O O . ILE A 1 106 ? 13.901 13.996 -1.142 1.00 88.56 106 ILE A O 1
ATOM 832 N N . VAL A 1 107 ? 15.867 12.936 -0.838 1.00 90.56 107 VAL A N 1
ATOM 833 C CA . VAL A 1 107 ? 15.354 11.859 -0.007 1.00 90.56 107 VAL A CA 1
ATOM 834 C C . VAL A 1 107 ? 16.086 11.840 1.320 1.00 90.56 107 VAL A C 1
ATOM 836 O O . VAL A 1 107 ? 17.309 11.951 1.368 1.00 90.56 107 VAL A O 1
ATOM 839 N N . LEU A 1 108 ? 15.318 11.687 2.393 1.00 87.62 108 LEU A N 1
ATOM 840 C CA . LEU A 1 108 ? 15.819 11.461 3.738 1.00 87.62 108 LEU A CA 1
ATOM 841 C C . LEU A 1 108 ? 15.942 9.958 3.985 1.00 87.62 108 LEU A C 1
ATOM 843 O O . LEU A 1 108 ? 14.956 9.233 3.830 1.00 87.62 108 LEU A O 1
ATOM 847 N N . ASP A 1 109 ? 17.117 9.516 4.430 1.00 87.94 109 ASP A N 1
ATOM 848 C CA . ASP A 1 109 ? 17.291 8.157 4.944 1.00 87.94 109 ASP A CA 1
ATOM 849 C C . ASP A 1 109 ? 16.752 8.061 6.378 1.00 87.94 109 ASP A C 1
ATOM 851 O O . ASP A 1 109 ? 17.324 8.584 7.339 1.00 87.94 109 ASP A O 1
ATOM 855 N N . GLN A 1 110 ? 15.624 7.372 6.537 1.00 80.19 110 GLN A N 1
ATOM 856 C CA . GLN A 1 110 ? 14.946 7.223 7.820 1.00 80.19 110 GLN A CA 1
ATOM 857 C C . GLN A 1 110 ? 15.777 6.446 8.850 1.00 80.19 110 GLN A C 1
ATOM 859 O O . GLN A 1 110 ? 15.599 6.657 10.052 1.00 80.19 110 GLN A O 1
ATOM 864 N N . ARG A 1 111 ? 16.652 5.533 8.408 1.00 80.06 111 ARG A N 1
ATOM 865 C CA . ARG A 1 111 ? 17.395 4.631 9.307 1.00 80.06 111 ARG A CA 1
ATOM 866 C C . ARG A 1 111 ? 18.484 5.360 10.077 1.00 80.06 111 ARG A C 1
ATOM 868 O O . ARG A 1 111 ? 18.794 4.989 11.203 1.00 80.06 111 ARG A O 1
ATOM 875 N N . THR A 1 112 ? 19.042 6.392 9.462 1.00 82.12 112 THR A N 1
ATOM 876 C CA . THR A 1 112 ? 20.164 7.168 9.993 1.00 82.12 112 THR A CA 1
ATOM 877 C C . THR A 1 112 ? 19.718 8.525 10.546 1.00 82.12 112 THR A C 1
ATOM 879 O O . THR A 1 112 ? 20.433 9.141 11.335 1.00 82.12 112 THR A O 1
ATOM 882 N N . ALA A 1 113 ? 18.512 8.995 10.203 1.00 82.06 113 ALA A N 1
ATOM 883 C CA . ALA A 1 113 ? 18.000 10.286 10.648 1.00 82.06 113 ALA A CA 1
ATOM 884 C C . ALA A 1 113 ? 17.567 10.309 12.127 1.00 82.06 113 ALA A C 1
ATOM 886 O O . ALA A 1 113 ? 16.596 9.664 12.546 1.00 82.06 113 ALA A O 1
ATOM 887 N N . THR A 1 114 ? 18.206 11.169 12.922 1.00 84.81 114 THR A N 1
ATOM 888 C CA . THR A 1 114 ? 17.793 11.429 14.311 1.00 84.81 114 THR A CA 1
ATOM 889 C C . THR A 1 114 ? 16.438 12.149 14.381 1.00 84.81 114 THR A C 1
ATOM 891 O O . THR A 1 114 ? 15.978 12.778 13.422 1.00 84.81 114 THR A O 1
ATOM 894 N N . ALA A 1 115 ? 15.760 12.068 15.531 1.00 80.62 115 ALA A N 1
ATOM 895 C CA . ALA A 1 115 ? 14.491 12.771 15.746 1.00 80.62 115 ALA A CA 1
ATOM 896 C C . ALA A 1 115 ? 14.654 14.304 15.700 1.00 80.62 115 ALA A C 1
ATOM 898 O O . ALA A 1 115 ? 13.785 15.004 15.181 1.00 80.62 115 ALA A O 1
ATOM 899 N N . ALA A 1 116 ? 15.779 14.826 16.199 1.00 81.12 116 ALA A N 1
ATOM 900 C CA . ALA A 1 116 ? 16.084 16.256 16.174 1.00 81.12 116 ALA A CA 1
ATOM 901 C C . ALA A 1 116 ? 16.305 16.771 14.742 1.00 81.12 116 ALA A C 1
ATOM 903 O O . ALA A 1 116 ? 15.722 17.789 14.370 1.00 81.12 116 ALA A O 1
ATOM 904 N N . ALA A 1 117 ? 17.070 16.041 13.921 1.00 82.50 117 ALA A N 1
ATOM 905 C CA . ALA A 1 117 ? 17.304 16.398 12.522 1.00 82.50 117 ALA A CA 1
ATOM 906 C C . ALA A 1 117 ? 15.998 16.417 11.709 1.00 82.50 117 ALA A C 1
ATOM 908 O O . ALA A 1 117 ? 15.752 17.344 10.943 1.00 82.50 117 ALA A O 1
ATOM 909 N N . ARG A 1 118 ? 15.099 15.451 11.948 1.00 83.06 118 ARG A N 1
ATOM 910 C CA . ARG A 1 118 ? 13.765 15.406 11.323 1.00 83.06 118 ARG A CA 1
ATOM 911 C C . ARG A 1 118 ? 12.888 16.607 11.668 1.00 83.06 118 ARG A C 1
ATOM 913 O O . ARG A 1 118 ? 12.218 17.140 10.790 1.00 83.06 118 ARG A O 1
ATOM 920 N N . ARG A 1 119 ? 12.896 17.048 12.930 1.00 81.25 119 ARG A N 1
ATOM 921 C CA . ARG A 1 119 ? 12.137 18.233 13.364 1.00 81.25 119 ARG A CA 1
ATOM 922 C C . ARG A 1 119 ? 12.693 19.521 12.758 1.00 81.25 119 ARG A C 1
ATOM 924 O O . ARG A 1 119 ? 11.913 20.360 12.328 1.00 81.25 119 ARG A O 1
ATOM 931 N N . ARG A 1 120 ? 14.022 19.657 12.680 1.00 80.25 120 ARG A N 1
ATOM 932 C CA . ARG A 1 120 ? 14.676 20.800 12.016 1.00 80.25 120 ARG A CA 1
ATOM 933 C C . ARG A 1 120 ? 14.369 20.833 10.521 1.00 80.25 120 ARG A C 1
ATOM 935 O O . ARG A 1 120 ? 14.034 21.886 10.001 1.00 80.25 120 ARG A O 1
ATOM 942 N N . LEU A 1 121 ? 14.406 19.676 9.859 1.00 84.88 121 LEU A N 1
ATOM 943 C CA . LEU A 1 121 ? 14.018 19.536 8.454 1.00 84.88 121 LEU A CA 1
ATOM 944 C C . LEU A 1 121 ? 12.553 19.945 8.224 1.00 84.88 121 LEU A C 1
ATOM 946 O O . LEU A 1 121 ? 12.256 20.644 7.264 1.00 84.88 121 LEU A O 1
ATOM 950 N N . ALA A 1 122 ? 11.642 19.537 9.115 1.00 82.31 122 ALA A N 1
ATOM 951 C CA . ALA A 1 122 ? 10.242 19.961 9.063 1.00 82.31 122 ALA A CA 1
ATOM 952 C C . ALA A 1 122 ? 10.089 21.477 9.223 1.00 82.31 122 ALA A C 1
ATOM 954 O O . ALA A 1 122 ? 9.348 22.081 8.457 1.00 82.31 122 ALA A O 1
ATOM 955 N N . ALA A 1 123 ? 10.830 22.083 10.153 1.00 81.19 123 ALA A N 1
ATOM 956 C CA . ALA A 1 123 ? 10.814 23.526 10.360 1.00 81.19 123 ALA A CA 1
ATOM 957 C C . ALA A 1 123 ? 11.339 24.307 9.141 1.00 81.19 123 ALA A C 1
ATOM 959 O O . ALA A 1 123 ? 10.731 25.298 8.769 1.00 81.19 123 ALA A O 1
ATOM 960 N N . LEU A 1 124 ? 12.414 23.846 8.486 1.00 83.56 124 LEU A N 1
ATOM 961 C CA . LEU A 1 124 ? 12.951 24.499 7.278 1.00 83.56 124 LEU A CA 1
ATOM 962 C C . LEU A 1 124 ? 11.998 24.455 6.077 1.00 83.56 124 LEU A C 1
ATOM 964 O O . LEU A 1 124 ? 12.102 25.286 5.184 1.00 83.56 124 LEU A O 1
ATOM 968 N N . LEU A 1 125 ? 11.106 23.467 6.037 1.00 80.50 125 LEU A N 1
ATOM 969 C CA . LEU A 1 125 ? 10.160 23.257 4.940 1.00 80.50 125 LEU A CA 1
ATOM 970 C C . LEU A 1 125 ? 8.751 23.770 5.262 1.00 80.50 125 LEU A C 1
ATOM 972 O O . LEU A 1 125 ? 7.819 23.455 4.522 1.00 80.50 125 LEU A O 1
ATOM 976 N N . ASP A 1 126 ? 8.577 24.487 6.377 1.00 80.31 126 ASP A N 1
ATOM 977 C CA . ASP A 1 126 ? 7.275 24.923 6.897 1.00 80.31 126 ASP A CA 1
ATOM 978 C C . ASP A 1 126 ? 6.250 23.771 7.001 1.00 80.31 126 ASP A C 1
ATOM 980 O O . ASP A 1 126 ? 5.060 23.912 6.705 1.00 80.31 126 ASP A O 1
ATOM 984 N N . ARG A 1 127 ? 6.720 22.585 7.415 1.00 76.06 127 ARG A N 1
ATOM 985 C CA . ARG A 1 127 ? 5.920 21.359 7.580 1.00 76.06 127 ARG A CA 1
ATOM 986 C C . ARG A 1 127 ? 5.679 21.036 9.057 1.00 76.06 127 ARG A C 1
ATOM 988 O O . ARG A 1 127 ? 6.463 21.434 9.920 1.00 76.06 127 ARG A O 1
ATOM 995 N N . PRO A 1 128 ? 4.623 20.265 9.388 1.00 72.69 128 PRO A N 1
ATOM 996 C CA . PRO A 1 128 ? 4.373 19.875 10.771 1.00 72.69 128 PRO A CA 1
ATOM 997 C C . PRO A 1 128 ? 5.549 19.072 11.347 1.00 72.69 128 PRO A C 1
ATOM 999 O O . PRO A 1 128 ? 6.164 18.260 10.658 1.00 72.69 128 PRO A O 1
ATOM 1002 N N . ALA A 1 129 ? 5.838 19.242 12.642 1.00 69.56 129 ALA A N 1
ATOM 1003 C CA . ALA A 1 129 ? 7.024 18.672 13.302 1.00 69.56 129 ALA A CA 1
ATOM 1004 C C . ALA A 1 129 ? 7.135 17.133 13.223 1.00 69.56 129 ALA A C 1
ATOM 1006 O O . ALA A 1 129 ? 8.214 16.567 13.405 1.00 69.56 129 ALA A O 1
ATOM 1007 N N . HIS A 1 130 ? 6.020 16.452 12.961 1.00 72.00 130 HIS A N 1
ATOM 1008 C CA . HIS A 1 130 ? 5.920 15.002 12.813 1.00 72.00 130 HIS A CA 1
ATOM 1009 C C . HIS A 1 130 ? 5.855 14.537 11.342 1.00 72.00 130 HIS A C 1
ATOM 1011 O O . HIS A 1 130 ? 5.681 13.347 11.098 1.00 72.00 130 HIS A O 1
ATOM 1017 N N . ALA A 1 131 ? 5.999 15.436 10.359 1.00 73.06 131 ALA A N 1
ATOM 1018 C CA . ALA A 1 131 ? 5.899 15.128 8.925 1.00 73.06 131 ALA A CA 1
ATOM 1019 C C . ALA A 1 131 ? 6.808 13.965 8.495 1.00 73.06 131 ALA A C 1
ATOM 1021 O O . ALA A 1 131 ? 6.408 13.110 7.712 1.00 73.06 131 ALA A O 1
ATOM 1022 N N . PHE A 1 132 ? 8.019 13.904 9.052 1.00 76.44 132 PHE A N 1
ATOM 1023 C CA . PHE A 1 132 ? 9.031 12.888 8.738 1.00 76.44 132 PHE A CA 1
ATOM 1024 C C . PHE A 1 132 ? 9.067 11.729 9.752 1.00 76.44 132 PHE A C 1
ATOM 1026 O O . PHE A 1 132 ? 10.054 10.994 9.850 1.00 76.44 132 PHE A O 1
ATOM 1033 N N . VAL A 1 133 ? 8.000 11.565 10.540 1.00 73.00 133 VAL A N 1
ATOM 1034 C CA . VAL A 1 133 ? 7.809 10.437 11.458 1.00 73.00 133 VAL A CA 1
ATOM 1035 C C . VAL A 1 133 ? 6.803 9.479 10.825 1.00 73.00 133 VAL A C 1
ATOM 1037 O O . VAL A 1 133 ? 5.592 9.697 10.854 1.00 73.00 133 VAL A O 1
ATOM 1040 N N . LEU A 1 134 ? 7.323 8.426 10.198 1.00 67.31 134 LEU A N 1
ATOM 1041 C CA . LEU A 1 134 ? 6.520 7.388 9.556 1.00 67.31 134 LEU A CA 1
ATOM 1042 C C . LEU A 1 134 ? 6.318 6.172 10.480 1.00 67.31 134 LEU A C 1
ATOM 1044 O O . LEU A 1 134 ? 7.176 5.913 11.331 1.00 67.31 134 LEU A O 1
ATOM 1048 N N . PRO A 1 135 ? 5.213 5.417 10.308 1.00 65.88 135 PRO A N 1
ATOM 1049 C CA . PRO A 1 135 ? 4.917 4.219 11.092 1.00 65.88 135 PRO A CA 1
ATOM 1050 C C . PRO A 1 135 ? 5.947 3.098 10.880 1.00 65.88 135 PRO A C 1
ATOM 1052 O O . PRO A 1 135 ? 6.704 3.086 9.906 1.00 65.88 135 PRO A O 1
ATOM 1055 N N . ALA A 1 136 ? 5.959 2.127 11.797 1.00 59.25 136 ALA A N 1
ATOM 1056 C CA . ALA A 1 136 ? 6.816 0.948 11.696 1.00 59.25 136 ALA A CA 1
ATOM 1057 C C . ALA A 1 136 ? 6.554 0.191 10.376 1.00 59.25 136 ALA A C 1
ATOM 1059 O O . ALA A 1 136 ? 5.406 -0.087 10.035 1.00 59.25 136 ALA A O 1
ATOM 1060 N N . GLY A 1 137 ? 7.618 -0.120 9.627 1.00 60.12 137 GLY A N 1
ATOM 1061 C CA . GLY A 1 137 ? 7.535 -0.752 8.301 1.00 60.12 137 GLY A CA 1
ATOM 1062 C C . GLY A 1 137 ? 7.517 0.218 7.112 1.00 60.12 137 GLY A C 1
ATOM 1063 O O . GLY A 1 137 ? 7.399 -0.221 5.969 1.00 60.12 137 GLY A O 1
ATOM 1064 N N . ALA A 1 138 ? 7.653 1.524 7.354 1.00 66.12 138 ALA A N 1
ATOM 1065 C CA . ALA A 1 138 ? 7.824 2.508 6.293 1.00 66.12 138 ALA A CA 1
ATOM 1066 C C . ALA A 1 138 ? 9.116 2.290 5.475 1.00 66.12 138 ALA A C 1
ATOM 1068 O O . ALA A 1 138 ? 10.097 1.739 5.990 1.00 66.12 138 ALA A O 1
ATOM 1069 N N . PRO A 1 139 ? 9.126 2.695 4.190 1.00 74.69 139 PRO A N 1
ATOM 1070 C CA . PRO A 1 139 ? 10.312 2.585 3.348 1.00 74.69 139 PRO A CA 1
ATOM 1071 C C . PRO A 1 139 ? 11.472 3.403 3.928 1.00 74.69 139 PRO A C 1
ATOM 1073 O O . PRO A 1 139 ? 11.264 4.459 4.515 1.00 74.69 139 PRO A O 1
ATOM 1076 N N . ALA A 1 140 ? 12.701 2.923 3.716 1.00 79.94 140 ALA A N 1
ATOM 1077 C CA . ALA A 1 140 ? 13.910 3.591 4.208 1.00 79.94 140 ALA A CA 1
ATOM 1078 C C . ALA A 1 140 ? 14.087 5.008 3.631 1.00 79.94 140 ALA A C 1
ATOM 1080 O O . ALA A 1 140 ? 14.668 5.868 4.283 1.00 79.94 140 ALA A O 1
ATOM 1081 N N . ASP A 1 141 ? 13.553 5.231 2.431 1.00 82.19 141 ASP A N 1
ATOM 1082 C CA . ASP A 1 141 ? 13.663 6.465 1.667 1.00 82.19 141 ASP A CA 1
ATOM 1083 C C . ASP A 1 141 ? 12.371 7.287 1.734 1.00 82.19 141 ASP A C 1
ATOM 1085 O O . ASP A 1 141 ? 11.314 6.863 1.250 1.00 82.19 141 ASP A O 1
ATOM 1089 N N . ILE A 1 142 ? 12.466 8.493 2.294 1.00 84.00 142 ILE A N 1
ATOM 1090 C CA . ILE A 1 142 ? 11.345 9.426 2.444 1.00 84.00 142 ILE A CA 1
ATOM 1091 C C . ILE A 1 142 ? 11.540 10.616 1.508 1.00 84.00 142 ILE A C 1
ATOM 1093 O O . ILE A 1 142 ? 12.561 11.295 1.594 1.00 84.00 142 ILE A O 1
ATOM 1097 N N . LEU A 1 143 ? 10.554 10.919 0.657 1.00 85.25 143 LEU A N 1
ATOM 1098 C CA . LEU A 1 143 ? 10.616 12.111 -0.186 1.00 85.25 143 LEU A CA 1
ATOM 1099 C C . LEU A 1 143 ? 10.531 13.386 0.664 1.00 85.25 143 LEU A C 1
ATOM 1101 O O . LEU A 1 143 ? 9.563 13.603 1.401 1.00 85.25 143 LEU A O 1
ATOM 1105 N N . VAL A 1 144 ? 11.536 14.241 0.499 1.00 85.12 144 VAL A N 1
ATOM 1106 C CA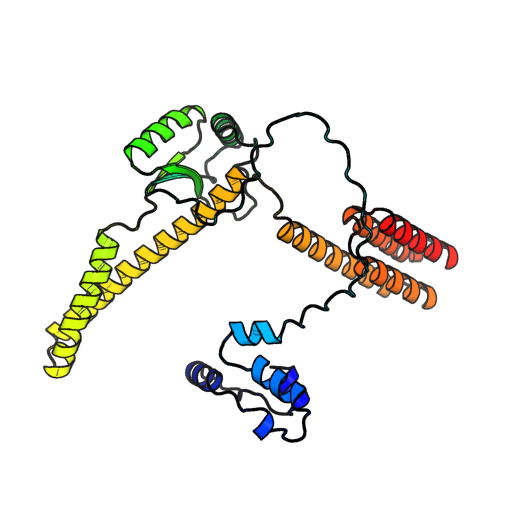 . VAL A 1 144 ? 11.617 15.566 1.115 1.00 85.12 144 VAL A CA 1
ATOM 1107 C C . VAL A 1 144 ? 11.150 16.614 0.114 1.00 85.12 144 VAL A C 1
ATOM 1109 O O . VAL A 1 144 ? 10.137 17.274 0.352 1.00 85.12 144 VAL A O 1
ATOM 1112 N N . GLU A 1 145 ? 11.812 16.683 -1.045 1.00 84.31 145 GLU A N 1
ATOM 1113 C CA . GLU A 1 145 ? 11.445 17.572 -2.148 1.00 84.31 145 GLU A CA 1
ATOM 1114 C C . GLU A 1 145 ? 11.723 16.958 -3.532 1.00 84.31 145 GLU A C 1
ATOM 1116 O O . GLU A 1 145 ? 12.733 16.274 -3.714 1.00 84.31 145 GLU A O 1
ATOM 1121 N N . PRO A 1 146 ? 10.869 17.224 -4.538 1.00 86.94 146 PRO A N 1
ATOM 1122 C CA . PRO A 1 146 ? 11.153 16.921 -5.938 1.00 86.94 146 PRO A CA 1
ATOM 1123 C C . PRO A 1 146 ? 11.953 18.048 -6.616 1.00 86.94 146 PRO A C 1
ATOM 1125 O O . PRO A 1 146 ? 11.736 19.227 -6.336 1.00 86.94 146 PRO A O 1
ATOM 1128 N N . ALA A 1 147 ? 12.809 17.695 -7.574 1.00 84.75 147 ALA A N 1
ATOM 1129 C CA . ALA A 1 147 ? 13.567 18.624 -8.410 1.00 84.75 147 ALA A CA 1
ATOM 1130 C C . ALA A 1 147 ? 13.536 18.186 -9.884 1.00 84.75 147 ALA A C 1
ATOM 1132 O O . ALA A 1 147 ? 13.486 16.995 -10.199 1.00 84.75 147 ALA A O 1
ATOM 1133 N N . LEU A 1 148 ? 13.537 19.152 -10.803 1.00 85.31 148 LEU A N 1
ATOM 1134 C CA . LEU A 1 148 ? 13.499 18.882 -12.243 1.00 85.31 148 LEU A CA 1
ATOM 1135 C C . LEU A 1 148 ? 14.896 18.635 -12.818 1.00 85.31 148 LEU A C 1
ATOM 1137 O O . LEU A 1 148 ? 15.041 17.811 -13.715 1.00 85.31 148 LEU A O 1
ATOM 1141 N N . THR A 1 149 ? 15.916 19.313 -12.290 1.00 86.50 149 THR A N 1
ATOM 1142 C CA . THR A 1 149 ? 17.313 19.201 -12.732 1.00 86.50 149 THR A CA 1
ATOM 1143 C C . THR A 1 149 ? 18.232 18.835 -11.567 1.00 86.50 149 THR A C 1
ATOM 1145 O O . THR A 1 149 ? 17.871 18.996 -10.398 1.00 86.50 149 THR A O 1
ATOM 1148 N N . MET A 1 150 ? 19.430 18.331 -11.883 1.00 86.69 150 MET A N 1
ATOM 1149 C CA . MET A 1 150 ? 20.444 18.005 -10.874 1.00 86.69 150 MET A CA 1
ATOM 1150 C C . MET A 1 150 ? 20.926 19.262 -10.139 1.00 86.69 150 MET A C 1
ATOM 1152 O O . MET A 1 150 ? 21.054 19.235 -8.921 1.00 86.69 150 MET A O 1
ATOM 1156 N N . GLU A 1 151 ? 21.134 20.368 -10.854 1.00 87.19 151 GLU A N 1
ATOM 1157 C CA . GLU A 1 151 ? 21.536 21.656 -10.268 1.00 87.19 151 GLU A CA 1
ATOM 1158 C C . GLU A 1 151 ? 20.498 22.140 -9.251 1.00 87.19 151 GLU A C 1
ATOM 1160 O O . GLU A 1 151 ? 20.830 22.411 -8.101 1.00 87.19 151 GLU A O 1
ATOM 1165 N N . GLN A 1 152 ? 19.211 22.096 -9.615 1.00 85.00 152 GLN A N 1
ATOM 1166 C CA . GLN A 1 152 ? 18.125 22.444 -8.702 1.00 85.00 152 GLN A CA 1
ATOM 1167 C C . GLN A 1 152 ? 18.078 21.516 -7.476 1.00 85.00 152 GLN A C 1
ATOM 1169 O O . GLN A 1 152 ? 17.778 21.959 -6.367 1.00 85.00 152 GLN A O 1
ATOM 1174 N N . ALA A 1 153 ? 18.353 20.219 -7.656 1.00 87.06 153 ALA A N 1
ATOM 1175 C CA . ALA A 1 153 ? 18.438 19.276 -6.544 1.00 87.06 153 ALA A CA 1
ATOM 1176 C C . ALA A 1 153 ? 19.611 19.601 -5.607 1.00 87.06 153 ALA A C 1
ATOM 1178 O O . ALA A 1 153 ? 19.455 19.503 -4.392 1.00 87.06 153 ALA A O 1
ATOM 1179 N N . GLN A 1 154 ? 20.762 20.002 -6.149 1.00 90.25 154 GLN A N 1
ATOM 1180 C CA . GLN A 1 154 ? 21.935 20.394 -5.367 1.00 90.25 154 GLN A CA 1
ATOM 1181 C C . GLN A 1 154 ? 21.690 21.692 -4.597 1.00 90.25 154 GLN A C 1
ATOM 1183 O O . GLN A 1 154 ? 21.926 21.727 -3.393 1.00 90.25 154 GLN A O 1
ATOM 1188 N N . GLU A 1 155 ? 21.147 22.724 -5.242 1.00 87.56 155 GLU A N 1
ATOM 1189 C CA . GLU A 1 155 ? 20.796 23.993 -4.591 1.00 87.56 155 GLU A CA 1
ATOM 1190 C C . GLU A 1 155 ? 19.850 23.781 -3.403 1.00 87.56 155 GLU A C 1
ATOM 1192 O O . GLU A 1 155 ? 20.095 24.262 -2.296 1.00 87.56 155 GLU A O 1
ATOM 1197 N N . ARG A 1 156 ? 18.793 22.987 -3.601 1.00 85.19 156 ARG A N 1
ATOM 1198 C CA . ARG A 1 156 ? 17.837 22.645 -2.539 1.00 85.19 156 ARG A CA 1
ATOM 1199 C C . ARG A 1 156 ? 18.461 21.776 -1.451 1.00 85.19 156 ARG A C 1
ATOM 1201 O O . ARG A 1 156 ? 18.164 21.967 -0.276 1.00 85.19 156 ARG A O 1
ATOM 1208 N N . LEU A 1 157 ? 19.350 20.846 -1.805 1.00 88.81 157 LEU A N 1
ATOM 1209 C CA . LEU A 1 157 ? 20.092 20.055 -0.822 1.00 88.81 157 LEU A CA 1
ATOM 1210 C C . LEU A 1 157 ? 20.975 20.957 0.053 1.00 88.81 157 LEU A C 1
ATOM 1212 O O . LEU A 1 157 ? 20.995 20.787 1.271 1.00 88.81 157 LEU A O 1
ATOM 1216 N N . HIS A 1 158 ? 21.653 21.941 -0.543 1.00 88.62 158 HIS A N 1
ATOM 1217 C CA . HIS A 1 158 ? 22.442 22.933 0.185 1.00 88.62 158 HIS A CA 1
ATOM 1218 C C . HIS A 1 158 ? 21.573 23.795 1.106 1.00 88.62 158 HIS A C 1
ATOM 1220 O O . HIS A 1 158 ? 21.942 24.001 2.261 1.00 88.62 158 HIS A O 1
ATOM 1226 N N . ALA A 1 159 ? 20.392 24.220 0.650 1.00 84.69 159 ALA A N 1
ATOM 1227 C CA . ALA A 1 159 ? 19.432 24.944 1.484 1.00 84.69 159 ALA A CA 1
ATOM 1228 C C . ALA A 1 159 ? 18.933 24.114 2.686 1.00 84.69 159 ALA A C 1
ATOM 1230 O O . ALA A 1 159 ? 18.634 24.666 3.743 1.00 84.69 159 ALA A O 1
ATOM 1231 N N . LEU A 1 160 ? 18.884 22.784 2.552 1.00 86.56 160 LEU A N 1
ATOM 1232 C CA . LEU A 1 160 ? 18.456 21.856 3.605 1.00 86.56 160 LEU A CA 1
ATOM 1233 C C . LEU A 1 160 ? 19.600 21.346 4.499 1.00 86.56 160 LEU A C 1
ATOM 1235 O O . LEU A 1 160 ? 19.333 20.739 5.540 1.00 86.56 160 LEU A O 1
ATOM 1239 N N . ALA A 1 161 ? 20.860 21.619 4.150 1.00 84.25 161 ALA A N 1
ATOM 1240 C CA . ALA A 1 161 ? 22.033 21.229 4.933 1.00 84.25 161 ALA A CA 1
ATOM 1241 C C . ALA A 1 161 ? 21.983 21.661 6.421 1.00 84.25 161 ALA A C 1
ATOM 1243 O O . ALA A 1 161 ? 22.370 20.852 7.273 1.00 84.25 161 ALA A O 1
ATOM 1244 N N . PRO A 1 162 ? 21.441 22.845 6.795 1.00 83.25 162 PRO A N 1
ATOM 1245 C CA . PRO A 1 162 ? 21.315 23.259 8.197 1.00 83.25 162 PRO A CA 1
ATOM 1246 C C . PRO A 1 162 ? 20.445 22.333 9.064 1.00 83.25 162 PRO A C 1
ATOM 1248 O O . PRO A 1 162 ? 20.557 22.356 10.292 1.00 83.25 162 PRO A O 1
ATOM 1251 N N . ALA A 1 163 ? 19.597 21.483 8.467 1.00 78.81 163 ALA A N 1
ATOM 1252 C CA . ALA A 1 163 ? 18.828 20.490 9.219 1.00 78.81 163 ALA A CA 1
ATOM 1253 C C . ALA A 1 163 ? 19.718 19.428 9.887 1.00 78.81 163 ALA A C 1
ATOM 1255 O O . ALA A 1 163 ? 19.287 18.798 10.858 1.00 78.81 163 ALA A O 1
ATOM 1256 N N . GLY A 1 164 ? 20.938 19.208 9.374 1.00 82.12 164 GLY A N 1
ATOM 1257 C CA . GLY A 1 164 ? 21.833 18.139 9.827 1.00 82.12 164 GLY A CA 1
ATOM 1258 C C . GLY A 1 164 ? 21.248 16.739 9.610 1.00 82.12 164 GLY A C 1
ATOM 1259 O O . GLY A 1 164 ? 21.544 15.816 10.366 1.00 82.12 164 GLY A O 1
ATOM 1260 N N . ALA A 1 165 ? 20.352 16.596 8.630 1.00 83.69 165 ALA A N 1
ATOM 1261 C CA . ALA A 1 165 ? 19.688 15.344 8.301 1.00 83.69 165 ALA A CA 1
ATOM 1262 C C . ALA A 1 165 ? 20.444 14.604 7.177 1.00 83.69 165 ALA A C 1
ATOM 1264 O O . ALA A 1 165 ? 20.979 15.261 6.283 1.00 83.69 165 ALA A O 1
ATOM 1265 N N . PRO A 1 166 ? 20.484 13.257 7.183 1.00 86.50 166 PRO A N 1
ATOM 1266 C CA . PRO A 1 166 ? 21.123 12.471 6.128 1.00 86.50 166 PRO A CA 1
ATOM 1267 C C . PRO A 1 166 ? 20.266 12.498 4.855 1.00 86.50 166 PRO A C 1
ATOM 1269 O O . PRO A 1 166 ? 19.383 11.662 4.647 1.00 86.50 166 PRO A O 1
ATOM 1272 N N . LEU A 1 167 ? 20.504 13.512 4.027 1.00 88.25 167 LEU A N 1
ATOM 1273 C CA . LEU A 1 167 ? 19.801 13.747 2.772 1.00 88.25 167 LEU A CA 1
ATOM 1274 C C . LEU A 1 167 ? 20.650 13.289 1.586 1.00 88.25 167 LEU A C 1
ATOM 1276 O O . LEU A 1 167 ? 21.863 13.492 1.557 1.00 88.25 167 LEU A O 1
ATOM 1280 N N . ARG A 1 168 ? 20.002 12.703 0.581 1.00 91.00 168 ARG A N 1
ATOM 1281 C CA . ARG A 1 168 ? 20.638 12.294 -0.675 1.00 91.00 168 ARG A CA 1
ATOM 1282 C C . ARG A 1 168 ? 19.774 12.632 -1.877 1.00 91.00 168 ARG A C 1
ATOM 1284 O O . ARG A 1 168 ? 18.549 12.663 -1.778 1.00 91.00 168 ARG A O 1
ATOM 1291 N N . ILE A 1 169 ? 20.421 12.837 -3.018 1.00 89.44 169 ILE A N 1
ATOM 1292 C CA . ILE A 1 169 ? 19.747 13.041 -4.300 1.00 89.44 169 ILE A CA 1
ATOM 1293 C C . ILE A 1 169 ? 19.618 11.685 -4.991 1.00 89.44 169 ILE A C 1
ATOM 1295 O O . ILE A 1 169 ? 20.603 10.965 -5.155 1.00 89.44 169 ILE A O 1
ATOM 1299 N N . LEU A 1 170 ? 18.403 11.337 -5.402 1.00 87.56 170 LEU A N 1
ATOM 1300 C CA . LEU A 1 170 ? 18.107 10.154 -6.202 1.00 87.56 170 LEU A CA 1
ATOM 1301 C C . LEU A 1 170 ? 17.562 10.582 -7.562 1.00 87.56 170 LEU A C 1
ATOM 1303 O O . LEU A 1 170 ? 16.691 11.446 -7.643 1.00 87.56 170 LEU A O 1
ATOM 1307 N N . SER A 1 171 ? 18.050 9.950 -8.629 1.00 85.94 171 SER A N 1
ATOM 1308 C CA . SER A 1 171 ? 17.409 10.048 -9.941 1.00 85.94 171 SER A CA 1
ATOM 1309 C C . SER A 1 171 ? 16.160 9.169 -9.954 1.00 85.94 171 SER A C 1
ATOM 1311 O O . SER A 1 171 ? 16.187 8.026 -9.493 1.00 85.94 171 SER A O 1
ATOM 1313 N N . THR A 1 172 ? 15.053 9.720 -10.438 1.00 80.75 172 THR A N 1
ATOM 1314 C CA . THR A 1 172 ? 13.731 9.073 -10.444 1.00 80.75 172 THR A CA 1
ATOM 1315 C C . THR A 1 172 ? 13.305 8.638 -11.847 1.00 80.75 172 THR A C 1
ATOM 1317 O O . THR A 1 172 ? 12.257 8.001 -12.007 1.00 80.75 172 THR A O 1
ATOM 1320 N N . ASP A 1 173 ? 14.128 8.955 -12.848 1.00 79.31 173 ASP A N 1
ATOM 1321 C CA . ASP A 1 173 ? 13.966 8.525 -14.225 1.00 79.31 173 ASP A CA 1
ATOM 1322 C C . ASP A 1 173 ? 14.774 7.259 -14.490 1.00 79.31 173 ASP A C 1
ATOM 1324 O O . ASP A 1 173 ? 15.868 7.042 -13.962 1.00 79.31 173 ASP A O 1
ATOM 1328 N N . ALA A 1 174 ? 14.211 6.380 -15.317 1.00 73.06 174 ALA A N 1
ATOM 1329 C CA . ALA A 1 174 ? 14.955 5.218 -15.761 1.00 73.06 174 ALA A CA 1
ATOM 1330 C C . ALA A 1 174 ? 16.121 5.708 -16.634 1.00 73.06 174 ALA A C 1
ATOM 1332 O O . ALA A 1 174 ? 15.904 6.528 -17.530 1.00 73.06 174 ALA A O 1
ATOM 1333 N N . PRO A 1 175 ? 17.354 5.216 -16.411 1.00 74.62 175 PRO A N 1
ATOM 1334 C CA . PRO A 1 175 ? 18.492 5.667 -17.195 1.00 74.62 175 PRO A CA 1
ATOM 1335 C C . PRO A 1 175 ? 18.228 5.383 -18.676 1.00 74.62 175 PRO A C 1
ATOM 1337 O O . PRO A 1 175 ? 17.693 4.323 -19.018 1.00 74.62 175 PRO A O 1
ATOM 1340 N N . ALA A 1 176 ? 18.624 6.301 -19.562 1.00 76.75 176 ALA A N 1
ATOM 1341 C CA . ALA A 1 176 ? 18.423 6.159 -21.009 1.00 76.75 176 ALA A CA 1
ATOM 1342 C C . ALA A 1 176 ? 18.937 4.805 -21.536 1.00 76.75 176 ALA A C 1
ATOM 1344 O O . ALA A 1 176 ? 18.316 4.182 -22.396 1.00 76.75 176 ALA A O 1
ATOM 1345 N N . THR A 1 177 ? 20.004 4.287 -20.925 1.00 73.94 177 THR A N 1
ATOM 1346 C CA . THR A 1 177 ? 20.577 2.966 -21.206 1.00 73.94 177 THR A CA 1
ATOM 1347 C C . THR A 1 177 ? 19.604 1.810 -20.957 1.00 73.94 177 THR A C 1
ATOM 1349 O O . THR A 1 177 ? 19.623 0.837 -21.700 1.00 73.94 177 THR A O 1
ATOM 1352 N N . ALA A 1 178 ? 18.705 1.892 -19.970 1.00 74.69 178 ALA A N 1
ATOM 1353 C CA . ALA A 1 178 ? 17.689 0.862 -19.731 1.00 74.69 178 ALA A CA 1
ATOM 1354 C C . ALA A 1 178 ? 16.616 0.843 -20.831 1.00 74.69 178 ALA A C 1
ATOM 1356 O O . ALA A 1 178 ? 16.159 -0.230 -21.230 1.00 74.69 178 ALA A O 1
ATOM 1357 N N . HIS A 1 179 ? 16.251 2.015 -21.354 1.00 77.06 179 HIS A N 1
ATOM 1358 C CA . HIS A 1 179 ? 15.352 2.129 -22.503 1.00 77.06 179 HIS A CA 1
ATOM 1359 C C . HIS A 1 179 ? 16.019 1.644 -23.790 1.00 77.06 179 HIS A C 1
ATOM 1361 O O . HIS A 1 179 ? 15.412 0.869 -24.527 1.00 77.06 179 HIS A O 1
ATOM 1367 N N . GLN A 1 180 ? 17.279 2.016 -24.019 1.00 80.12 180 GLN A N 1
ATOM 1368 C CA . GLN A 1 180 ? 18.074 1.539 -25.153 1.00 80.12 180 GLN A CA 1
ATOM 1369 C C . GLN A 1 180 ? 18.266 0.017 -25.117 1.00 80.12 180 GLN A C 1
ATOM 1371 O O . GLN A 1 180 ? 18.050 -0.638 -26.129 1.00 80.12 180 GLN A O 1
ATOM 1376 N N . LEU A 1 181 ? 18.570 -0.566 -23.952 1.00 77.50 181 LEU A N 1
ATOM 1377 C CA . LEU A 1 181 ? 18.661 -2.021 -23.765 1.00 77.50 181 LEU A CA 1
ATOM 1378 C C . LEU A 1 181 ? 17.330 -2.722 -24.045 1.00 77.50 181 LEU A C 1
ATOM 1380 O O . LEU A 1 181 ? 17.306 -3.769 -24.689 1.00 77.50 181 LEU A O 1
ATOM 1384 N N . ARG A 1 182 ? 16.211 -2.138 -23.595 1.00 78.56 182 ARG A N 1
ATOM 1385 C CA . ARG A 1 182 ? 14.876 -2.674 -23.878 1.00 78.56 182 ARG A CA 1
ATOM 1386 C C . ARG A 1 182 ? 14.571 -2.655 -25.374 1.00 78.56 182 ARG A C 1
ATOM 1388 O O . ARG A 1 182 ? 14.178 -3.677 -25.923 1.00 78.56 182 ARG A O 1
ATOM 1395 N N . ILE A 1 183 ? 14.716 -1.496 -26.008 1.00 83.88 183 ILE A N 1
ATOM 1396 C CA . ILE A 1 183 ? 14.356 -1.280 -27.414 1.00 83.88 183 ILE A CA 1
ATOM 1397 C C . ILE A 1 183 ? 15.294 -2.077 -28.323 1.00 83.88 183 ILE A C 1
ATOM 1399 O O . ILE A 1 183 ? 14.822 -2.871 -29.132 1.00 83.88 183 ILE A O 1
ATOM 1403 N N . GLY A 1 184 ? 16.607 -1.938 -28.129 1.00 79.81 184 GLY A N 1
ATOM 1404 C CA . GLY A 1 184 ? 17.627 -2.663 -28.882 1.00 79.81 184 GLY A CA 1
ATOM 1405 C C . GLY A 1 184 ? 17.527 -4.177 -28.705 1.00 79.81 184 GLY A C 1
ATOM 1406 O O . GLY A 1 184 ? 17.626 -4.909 -29.682 1.00 79.81 184 GLY A O 1
ATOM 1407 N N . GLY A 1 185 ? 17.235 -4.656 -27.491 1.00 73.38 185 GLY A N 1
ATOM 1408 C CA . GLY A 1 185 ? 17.018 -6.079 -27.237 1.00 73.38 185 GLY A CA 1
ATOM 1409 C C . GLY A 1 185 ? 15.761 -6.640 -27.913 1.00 73.38 185 GLY A C 1
ATOM 1410 O O . GLY A 1 185 ? 15.795 -7.735 -28.467 1.00 73.38 185 GLY A O 1
ATOM 1411 N N . VAL A 1 186 ? 14.651 -5.892 -27.921 1.00 82.38 186 VAL A N 1
ATOM 1412 C CA . VAL A 1 186 ? 13.418 -6.302 -28.620 1.00 82.38 186 VAL A CA 1
ATOM 1413 C C . VAL A 1 186 ? 13.632 -6.333 -30.133 1.00 82.38 186 VAL A C 1
ATOM 1415 O O . VAL A 1 186 ? 13.257 -7.311 -30.773 1.00 82.38 186 VAL A O 1
ATOM 1418 N N . LEU A 1 187 ? 14.266 -5.300 -30.693 1.00 84.12 187 LEU A N 1
ATOM 1419 C CA . LEU A 1 187 ? 14.613 -5.238 -32.116 1.00 84.12 187 LEU A CA 1
ATOM 1420 C C . LEU A 1 187 ? 15.562 -6.373 -32.516 1.00 84.12 187 LEU A C 1
ATOM 1422 O O . LEU A 1 187 ? 15.294 -7.073 -33.487 1.00 84.12 187 LEU A O 1
ATOM 1426 N N . GLY A 1 188 ? 16.625 -6.608 -31.743 1.00 76.19 188 GLY A N 1
ATOM 1427 C CA . GLY A 1 188 ? 17.574 -7.692 -31.997 1.00 76.19 188 GLY A CA 1
ATOM 1428 C C . GLY A 1 188 ? 16.920 -9.074 -31.938 1.00 76.19 188 GLY A C 1
ATOM 1429 O O . GLY A 1 188 ? 17.162 -9.909 -32.804 1.00 76.19 188 GLY A O 1
ATOM 1430 N N . ALA A 1 189 ? 16.021 -9.304 -30.976 1.00 77.19 189 ALA A N 1
ATOM 1431 C CA . ALA A 1 189 ? 15.288 -10.563 -30.878 1.00 77.19 189 ALA A CA 1
ATOM 1432 C C . ALA A 1 189 ? 14.317 -10.747 -32.056 1.00 77.19 189 ALA A C 1
ATOM 1434 O O . ALA A 1 189 ? 14.274 -11.824 -32.641 1.00 77.19 189 ALA A O 1
ATOM 1435 N N . LEU A 1 190 ? 13.583 -9.700 -32.448 1.00 83.50 190 LEU A N 1
ATOM 1436 C CA . LEU A 1 190 ? 12.671 -9.737 -33.598 1.00 83.50 190 LEU A CA 1
ATOM 1437 C C . LEU A 1 190 ? 13.390 -9.991 -34.925 1.00 83.50 190 LEU A C 1
ATOM 1439 O O . LEU A 1 190 ? 12.829 -10.656 -35.789 1.00 83.50 190 LEU A O 1
ATOM 1443 N N . LEU A 1 191 ? 14.611 -9.477 -35.087 1.00 85.12 191 LEU A N 1
ATOM 1444 C CA . LEU A 1 191 ? 15.395 -9.650 -36.311 1.00 85.12 191 LEU A CA 1
ATOM 1445 C C . LEU A 1 191 ? 16.097 -11.009 -36.386 1.00 85.12 191 LEU A C 1
ATOM 1447 O O . LEU A 1 191 ? 16.223 -11.550 -37.478 1.00 85.12 191 LEU A O 1
ATOM 1451 N N . LEU A 1 192 ? 16.556 -11.556 -35.255 1.00 80.25 192 LEU A N 1
ATOM 1452 C CA . LEU A 1 192 ? 17.380 -12.772 -35.223 1.00 80.25 192 LEU A CA 1
ATOM 1453 C C . LEU A 1 192 ? 16.579 -14.058 -34.994 1.00 80.25 192 LEU A C 1
ATOM 1455 O O . LEU A 1 192 ? 17.013 -15.128 -35.416 1.00 80.25 192 LEU A O 1
ATOM 1459 N N . LEU A 1 193 ? 15.409 -13.980 -34.353 1.00 76.50 193 LEU A N 1
ATOM 1460 C CA . LEU A 1 193 ? 14.551 -15.144 -34.118 1.00 76.50 193 LEU A CA 1
ATOM 1461 C C . LEU A 1 193 ? 14.040 -15.786 -35.427 1.00 76.50 193 LEU A C 1
ATOM 1463 O O . LEU A 1 193 ? 14.110 -17.011 -35.535 1.00 76.50 193 LEU A O 1
ATOM 1467 N N . PRO A 1 194 ? 13.594 -15.025 -36.450 1.00 79.75 194 PRO A N 1
ATOM 1468 C CA . PRO A 1 194 ? 13.189 -15.601 -37.730 1.00 79.75 194 PRO A CA 1
ATOM 1469 C C . PRO A 1 194 ? 14.365 -16.256 -38.455 1.00 79.75 194 PRO A C 1
ATOM 1471 O O . PRO A 1 194 ? 14.218 -17.341 -39.002 1.00 79.75 194 PRO A O 1
ATOM 1474 N N . THR A 1 195 ? 15.553 -15.648 -38.419 1.00 75.00 195 THR A N 1
ATOM 1475 C CA . THR A 1 195 ? 16.772 -16.193 -39.037 1.00 75.00 195 THR A CA 1
ATOM 1476 C C . THR A 1 195 ? 17.244 -17.463 -38.338 1.00 75.00 195 THR A C 1
ATOM 1478 O O . THR A 1 195 ? 17.675 -18.401 -39.004 1.00 75.00 195 THR A O 1
ATOM 1481 N N . ALA A 1 196 ? 17.127 -17.530 -37.010 1.00 69.88 196 ALA A N 1
ATOM 1482 C CA . ALA A 1 196 ? 17.419 -18.732 -36.236 1.00 69.88 196 ALA A CA 1
ATOM 1483 C C . ALA A 1 196 ? 16.466 -19.886 -36.585 1.00 69.88 196 ALA A C 1
ATOM 1485 O O . ALA A 1 196 ? 16.909 -21.022 -36.729 1.00 69.88 196 ALA A O 1
ATOM 1486 N N . LEU A 1 197 ? 15.173 -19.589 -36.757 1.00 75.69 197 LEU A N 1
ATOM 1487 C CA . LEU A 1 197 ? 14.142 -20.582 -37.071 1.00 75.69 197 LEU A CA 1
ATOM 1488 C C . LEU A 1 197 ? 14.174 -21.039 -38.535 1.00 75.69 197 LEU A C 1
ATOM 1490 O O . LEU A 1 197 ? 13.989 -22.220 -38.803 1.00 75.69 197 LEU A O 1
ATOM 1494 N N . LEU A 1 198 ? 14.412 -20.121 -39.474 1.00 75.75 198 LEU A N 1
ATOM 1495 C CA . LEU A 1 198 ? 14.384 -20.407 -40.912 1.00 75.75 198 LEU A CA 1
ATOM 1496 C C . LEU A 1 198 ? 15.684 -21.034 -41.417 1.00 75.75 198 LEU A C 1
ATOM 1498 O O . LEU A 1 198 ? 15.644 -21.882 -42.300 1.00 75.75 198 LEU A O 1
ATOM 1502 N N . MET A 1 199 ? 16.831 -20.608 -40.883 1.00 74.25 199 MET A N 1
ATOM 1503 C CA . MET A 1 199 ? 18.149 -21.031 -41.376 1.00 74.25 199 MET A CA 1
ATOM 1504 C C . MET A 1 199 ? 18.870 -21.987 -40.418 1.00 74.25 199 MET A C 1
ATOM 1506 O O . MET A 1 199 ? 19.994 -22.390 -40.700 1.00 74.25 199 MET A O 1
ATOM 1510 N N . GLY A 1 200 ? 18.275 -22.312 -39.261 1.00 69.88 200 GLY A N 1
ATOM 1511 C CA . GLY A 1 200 ? 18.869 -23.210 -38.263 1.00 69.88 200 GLY A CA 1
ATOM 1512 C C . GLY A 1 200 ? 20.215 -22.730 -37.709 1.00 69.88 200 GLY A C 1
ATOM 1513 O O . GLY A 1 200 ? 20.995 -23.530 -37.191 1.00 69.88 200 GLY A O 1
ATOM 1514 N N . SER A 1 201 ? 20.539 -21.440 -37.848 1.00 76.25 201 SER A N 1
ATOM 1515 C CA . SER A 1 201 ? 21.877 -20.951 -37.529 1.00 76.25 201 SER A CA 1
ATOM 1516 C C . SER A 1 201 ? 22.044 -20.748 -36.023 1.00 76.25 201 SER A C 1
ATOM 1518 O O . SER A 1 201 ? 21.379 -19.925 -35.388 1.00 76.25 201 SER A O 1
ATOM 1520 N N . PHE A 1 202 ? 22.989 -21.492 -35.445 1.00 77.50 202 PHE A N 1
ATOM 1521 C CA . PHE A 1 202 ? 23.333 -21.409 -34.025 1.00 77.50 202 PHE A CA 1
ATOM 1522 C C . PHE A 1 202 ? 23.683 -19.974 -33.595 1.00 77.50 202 PHE A C 1
ATOM 1524 O O . PHE A 1 202 ? 23.259 -19.516 -32.537 1.00 77.50 202 PHE A O 1
ATOM 1531 N N . ILE A 1 203 ? 24.380 -19.223 -34.454 1.00 78.25 203 ILE A N 1
ATOM 1532 C CA . ILE A 1 203 ? 24.762 -17.827 -34.195 1.00 78.25 203 ILE A CA 1
ATOM 1533 C C . ILE A 1 203 ? 23.525 -16.921 -34.073 1.00 78.25 203 ILE A C 1
ATOM 1535 O O . ILE A 1 203 ? 23.467 -16.095 -33.160 1.00 78.25 203 ILE A O 1
ATOM 1539 N N . ALA A 1 204 ? 22.510 -17.090 -34.929 1.00 75.69 204 ALA A N 1
ATOM 1540 C CA . ALA A 1 204 ? 21.278 -16.307 -34.826 1.00 75.69 204 ALA A CA 1
ATOM 1541 C C . ALA A 1 204 ? 20.457 -16.699 -33.591 1.00 75.69 204 ALA A C 1
ATOM 1543 O O . ALA A 1 204 ? 19.895 -15.823 -32.936 1.00 75.69 204 ALA A O 1
ATOM 1544 N N . ALA A 1 205 ? 20.439 -17.984 -33.220 1.00 71.69 205 ALA A N 1
ATOM 1545 C CA . ALA A 1 205 ? 19.776 -18.442 -32.000 1.00 71.69 205 ALA A CA 1
ATOM 1546 C C . ALA A 1 205 ? 20.416 -17.823 -30.743 1.00 71.69 205 ALA A C 1
ATOM 1548 O O . ALA A 1 205 ? 19.714 -17.260 -29.900 1.00 71.69 205 ALA A O 1
ATOM 1549 N N . VAL A 1 206 ? 21.750 -17.840 -30.648 1.00 80.69 206 VAL A N 1
ATOM 1550 C CA . VAL A 1 206 ? 22.491 -17.196 -29.550 1.00 80.69 206 VAL A CA 1
ATOM 1551 C C . VAL A 1 206 ? 22.237 -15.687 -29.535 1.00 80.69 206 VAL A C 1
ATOM 1553 O O . VAL A 1 206 ? 21.928 -15.125 -28.483 1.00 80.69 206 VAL A O 1
ATOM 1556 N N . GLY A 1 207 ? 22.291 -15.024 -30.692 1.00 75.38 207 GLY A N 1
ATOM 1557 C CA . GLY A 1 207 ? 22.030 -13.589 -30.789 1.00 75.38 207 GLY A CA 1
ATOM 1558 C C . GLY A 1 207 ? 20.593 -13.202 -30.412 1.00 75.38 207 GLY A C 1
ATOM 1559 O O . GLY A 1 207 ? 20.391 -12.188 -29.739 1.00 75.38 207 GLY A O 1
ATOM 1560 N N . ALA A 1 208 ? 19.593 -14.025 -30.745 1.00 76.38 208 ALA A N 1
ATOM 1561 C CA . ALA A 1 208 ? 18.204 -13.806 -30.342 1.00 76.38 208 ALA A CA 1
ATOM 1562 C C . ALA A 1 208 ? 18.025 -13.932 -28.819 1.00 76.38 208 ALA A C 1
ATOM 1564 O O . ALA A 1 208 ? 17.363 -13.094 -28.203 1.00 76.38 208 ALA A O 1
ATOM 1565 N N . VAL A 1 209 ? 18.667 -14.926 -28.192 1.00 79.38 209 VAL A N 1
ATOM 1566 C CA . VAL A 1 209 ? 18.629 -15.130 -26.733 1.00 79.38 209 VAL A CA 1
ATOM 1567 C C . VAL A 1 209 ? 19.309 -13.978 -25.988 1.00 79.38 209 VAL A C 1
ATOM 1569 O O . VAL A 1 209 ? 18.736 -13.446 -25.036 1.00 79.38 209 VAL A O 1
ATOM 1572 N N . VAL A 1 210 ? 20.490 -13.540 -26.436 1.00 82.25 210 VAL A N 1
ATOM 1573 C CA . VAL A 1 210 ? 21.193 -12.379 -25.858 1.00 82.25 210 VAL A CA 1
ATOM 1574 C C . VAL A 1 210 ? 20.348 -11.108 -25.986 1.00 82.25 210 VAL A C 1
ATOM 1576 O O . VAL A 1 210 ? 20.210 -10.355 -25.019 1.00 82.25 210 VAL A O 1
ATOM 1579 N N . SER A 1 211 ? 19.714 -10.894 -27.141 1.00 78.50 211 SER A N 1
ATOM 1580 C CA . SER A 1 211 ? 18.841 -9.735 -27.369 1.00 78.50 211 SER A CA 1
ATOM 1581 C C . SER A 1 211 ? 17.599 -9.768 -26.466 1.00 78.50 211 SER A C 1
ATOM 1583 O O . SER A 1 211 ? 17.258 -8.767 -25.830 1.00 78.50 211 SER A O 1
ATOM 1585 N N . ALA A 1 212 ? 16.968 -10.935 -26.308 1.00 74.75 212 ALA A N 1
ATOM 1586 C CA . ALA A 1 212 ? 15.848 -11.116 -25.387 1.00 74.75 212 ALA A CA 1
ATOM 1587 C C . ALA A 1 212 ? 16.258 -10.892 -23.918 1.00 74.75 212 ALA A C 1
ATOM 1589 O O . ALA A 1 212 ? 15.525 -10.259 -23.152 1.00 74.75 212 ALA A O 1
ATOM 1590 N N . ALA A 1 213 ? 17.448 -11.349 -23.520 1.00 80.50 213 ALA A N 1
ATOM 1591 C CA . ALA A 1 213 ? 17.988 -11.120 -22.182 1.00 80.50 213 ALA A CA 1
ATOM 1592 C C . ALA A 1 213 ? 18.249 -9.627 -21.915 1.00 80.50 213 ALA A C 1
ATOM 1594 O O . ALA A 1 213 ? 17.860 -9.116 -20.860 1.00 80.50 213 ALA A O 1
ATOM 1595 N N . ALA A 1 214 ? 18.823 -8.903 -22.882 1.00 73.44 214 ALA A N 1
ATOM 1596 C CA . ALA A 1 214 ? 19.005 -7.452 -22.809 1.00 73.44 214 ALA A CA 1
ATOM 1597 C C . ALA A 1 214 ? 17.660 -6.715 -22.684 1.00 73.44 214 ALA A C 1
ATOM 1599 O O . ALA A 1 214 ? 17.517 -5.817 -21.844 1.00 73.44 214 ALA A O 1
ATOM 1600 N N . ALA A 1 215 ? 16.642 -7.157 -23.432 1.00 77.00 215 ALA A N 1
ATOM 1601 C CA . ALA A 1 215 ? 15.298 -6.601 -23.351 1.00 77.00 215 ALA A CA 1
ATOM 1602 C C . ALA A 1 215 ? 14.674 -6.770 -21.958 1.00 77.00 215 ALA A C 1
ATOM 1604 O O . ALA A 1 215 ? 14.131 -5.821 -21.381 1.00 77.00 215 ALA A O 1
ATOM 1605 N N . LEU A 1 216 ? 14.783 -7.976 -21.393 1.00 79.25 216 LEU A N 1
ATOM 1606 C CA . LEU A 1 216 ? 14.292 -8.293 -20.053 1.00 79.25 216 LEU A CA 1
ATOM 1607 C C . LEU A 1 216 ? 15.050 -7.522 -18.968 1.00 79.25 216 LEU A C 1
ATOM 1609 O O . LEU A 1 216 ? 14.424 -7.031 -18.027 1.00 79.25 216 LEU A O 1
ATOM 1613 N N . ALA A 1 217 ? 16.369 -7.373 -19.097 1.00 75.62 217 ALA A N 1
ATOM 1614 C CA . ALA A 1 217 ? 17.183 -6.591 -18.171 1.00 75.62 217 ALA A CA 1
ATOM 1615 C C . ALA A 1 217 ? 16.785 -5.105 -18.180 1.00 75.62 217 ALA A C 1
ATOM 1617 O O . ALA A 1 217 ? 16.564 -4.522 -17.113 1.00 75.62 217 ALA A O 1
ATOM 1618 N N . GLY A 1 218 ? 16.607 -4.512 -19.367 1.00 74.31 218 GLY A N 1
ATOM 1619 C CA . GLY A 1 218 ? 16.100 -3.146 -19.523 1.00 74.31 218 GLY A CA 1
ATOM 1620 C C . GLY A 1 218 ? 14.707 -2.975 -18.910 1.00 74.31 218 GLY A C 1
ATOM 1621 O O . GLY A 1 218 ? 14.473 -2.062 -18.119 1.00 74.31 218 GLY A O 1
ATOM 1622 N N . GLN A 1 219 ? 13.796 -3.915 -19.178 1.00 80.75 219 GLN A N 1
ATOM 1623 C CA . GLN A 1 219 ? 12.434 -3.886 -18.641 1.00 80.75 219 GLN A CA 1
ATOM 1624 C C . GLN A 1 219 ? 12.383 -4.025 -17.114 1.00 80.75 219 GLN A C 1
ATOM 1626 O O . GLN A 1 219 ? 11.590 -3.345 -16.458 1.00 80.75 219 GLN A O 1
ATOM 1631 N N . ARG A 1 220 ? 13.224 -4.886 -16.528 1.00 77.75 220 ARG A N 1
ATOM 1632 C CA . ARG A 1 220 ? 13.342 -5.019 -15.068 1.00 77.75 220 ARG A CA 1
ATOM 1633 C C . ARG A 1 220 ? 13.799 -3.706 -14.439 1.00 77.75 220 ARG A C 1
ATOM 1635 O O . ARG A 1 220 ? 13.153 -3.256 -13.500 1.00 77.75 220 ARG A O 1
ATOM 1642 N N . ARG A 1 221 ? 14.830 -3.060 -14.999 1.00 77.00 221 ARG A N 1
ATOM 1643 C CA . ARG A 1 221 ? 15.330 -1.761 -14.513 1.00 77.00 221 ARG A CA 1
ATOM 1644 C C . ARG A 1 221 ? 14.277 -0.652 -14.597 1.00 77.00 221 ARG A C 1
ATOM 1646 O O . ARG A 1 221 ? 14.126 0.117 -13.654 1.00 77.00 221 ARG A O 1
ATOM 1653 N N . ILE A 1 222 ? 13.499 -0.596 -15.679 1.00 77.69 222 ILE A N 1
ATOM 1654 C CA . ILE A 1 222 ? 12.399 0.376 -15.808 1.00 77.69 222 ILE A CA 1
ATOM 1655 C C . ILE A 1 222 ? 11.340 0.142 -14.719 1.00 77.69 222 ILE A C 1
ATOM 1657 O O . ILE A 1 222 ? 10.888 1.088 -14.078 1.00 77.69 222 ILE A O 1
ATOM 1661 N N . ARG A 1 223 ? 10.966 -1.119 -14.460 1.00 79.06 223 ARG A N 1
ATOM 1662 C CA . ARG A 1 223 ? 9.977 -1.461 -13.422 1.00 79.06 223 ARG A CA 1
ATOM 1663 C C . ARG A 1 223 ? 10.458 -1.142 -12.010 1.00 79.06 223 ARG A C 1
ATOM 1665 O O . ARG A 1 223 ? 9.660 -0.661 -11.213 1.00 79.06 223 ARG A O 1
ATOM 1672 N N . THR A 1 224 ? 11.727 -1.398 -11.692 1.00 79.25 224 THR A N 1
ATOM 1673 C CA . THR A 1 224 ? 12.275 -1.085 -10.363 1.00 79.25 224 THR A CA 1
ATOM 1674 C C . THR A 1 224 ? 12.274 0.416 -10.104 1.00 79.25 224 THR A C 1
ATOM 1676 O O . THR A 1 224 ? 11.859 0.841 -9.030 1.00 79.25 224 THR A O 1
ATOM 1679 N N . VAL A 1 225 ? 12.651 1.221 -11.104 1.00 79.38 225 VAL A N 1
ATOM 1680 C CA . VAL A 1 225 ? 12.615 2.687 -10.996 1.00 79.38 225 VAL A CA 1
ATOM 1681 C C . VAL A 1 225 ? 11.175 3.195 -10.888 1.00 79.38 225 VAL A C 1
ATOM 1683 O O . VAL A 1 225 ? 10.891 4.044 -10.049 1.00 79.38 225 VAL A O 1
ATOM 1686 N N . ALA A 1 226 ? 10.234 2.629 -11.651 1.00 77.12 226 ALA A N 1
ATOM 1687 C CA . ALA A 1 226 ? 8.816 2.973 -11.534 1.00 77.12 226 ALA A CA 1
ATOM 1688 C C . ALA A 1 226 ? 8.252 2.666 -10.133 1.00 77.12 226 ALA A C 1
ATOM 1690 O O . ALA A 1 226 ? 7.591 3.512 -9.536 1.00 77.12 226 ALA A O 1
ATOM 1691 N N . ALA A 1 227 ? 8.571 1.496 -9.571 1.00 75.75 227 ALA A N 1
ATOM 1692 C CA . ALA A 1 227 ? 8.158 1.132 -8.216 1.00 75.75 227 ALA A CA 1
ATOM 1693 C C . ALA A 1 227 ? 8.764 2.071 -7.158 1.00 75.75 227 ALA A C 1
ATOM 1695 O O . ALA A 1 227 ? 8.068 2.495 -6.235 1.00 75.75 227 ALA A O 1
ATOM 1696 N N . GLN A 1 228 ? 10.039 2.442 -7.308 1.00 78.25 228 GLN A N 1
ATOM 1697 C CA . GLN A 1 228 ? 10.700 3.408 -6.430 1.00 78.25 228 GLN A CA 1
ATOM 1698 C C . GLN A 1 228 ? 10.057 4.797 -6.532 1.00 78.25 228 GLN A C 1
ATOM 1700 O O . GLN A 1 228 ? 9.789 5.432 -5.513 1.00 78.25 228 GLN A O 1
ATOM 1705 N N . ARG A 1 229 ? 9.734 5.246 -7.748 1.00 79.56 229 ARG A N 1
ATOM 1706 C CA . ARG A 1 229 ? 9.025 6.503 -7.999 1.00 79.56 229 ARG A CA 1
ATOM 1707 C C . ARG A 1 229 ? 7.654 6.523 -7.324 1.00 79.56 229 ARG A C 1
ATOM 1709 O O . ARG A 1 229 ? 7.296 7.524 -6.706 1.00 79.56 229 ARG A O 1
ATOM 1716 N N . ASP A 1 230 ? 6.904 5.429 -7.402 1.00 77.88 230 ASP A N 1
ATOM 1717 C CA . ASP A 1 230 ? 5.596 5.312 -6.753 1.00 77.88 230 ASP A CA 1
ATOM 1718 C C . ASP A 1 230 ? 5.700 5.320 -5.224 1.00 77.88 230 ASP A C 1
ATOM 1720 O O . ASP A 1 230 ? 4.879 5.953 -4.555 1.00 77.88 230 ASP A O 1
ATOM 1724 N N . LEU A 1 231 ? 6.723 4.673 -4.659 1.00 77.44 231 LEU A N 1
ATOM 1725 C CA . LEU A 1 231 ? 7.003 4.731 -3.223 1.00 77.44 231 LEU A CA 1
ATOM 1726 C C . LEU A 1 231 ? 7.340 6.158 -2.772 1.00 77.44 231 LEU A C 1
ATOM 1728 O O . LEU A 1 231 ? 6.764 6.629 -1.792 1.00 77.44 231 LEU A O 1
ATOM 1732 N N . LEU A 1 232 ? 8.196 6.869 -3.512 1.00 80.06 232 LEU A N 1
ATOM 1733 C CA . LEU A 1 232 ? 8.558 8.259 -3.214 1.00 80.06 232 LEU A CA 1
ATOM 1734 C C . LEU A 1 232 ? 7.358 9.207 -3.314 1.00 80.06 232 LEU A C 1
ATOM 1736 O O . LEU A 1 232 ? 7.184 10.074 -2.462 1.00 80.06 232 LEU A O 1
ATOM 1740 N N . LYS A 1 233 ? 6.474 9.019 -4.301 1.00 80.81 233 LYS A N 1
ATOM 1741 C CA . LYS A 1 233 ? 5.220 9.787 -4.384 1.00 80.81 233 LYS A CA 1
ATOM 1742 C C . LYS A 1 233 ? 4.350 9.588 -3.142 1.00 80.81 233 LYS A C 1
ATOM 1744 O O . LYS A 1 233 ? 3.808 10.555 -2.613 1.00 80.81 233 LYS A O 1
ATOM 1749 N N . ARG A 1 234 ? 4.218 8.345 -2.664 1.00 74.62 234 ARG A N 1
ATOM 1750 C CA . ARG A 1 234 ? 3.413 8.026 -1.473 1.00 74.62 234 ARG A CA 1
ATOM 1751 C C . ARG A 1 234 ? 4.009 8.626 -0.203 1.00 74.62 234 ARG A C 1
ATOM 1753 O O . ARG A 1 234 ? 3.260 9.166 0.607 1.00 74.62 234 ARG A O 1
ATOM 1760 N N . THR A 1 235 ? 5.330 8.567 -0.033 1.00 74.94 235 THR A N 1
ATOM 1761 C CA . THR A 1 235 ? 5.986 9.183 1.130 1.00 74.94 235 THR A CA 1
ATOM 1762 C C . THR A 1 235 ? 5.922 10.705 1.074 1.00 74.94 235 THR A C 1
ATOM 1764 O O . THR A 1 235 ? 5.647 11.316 2.098 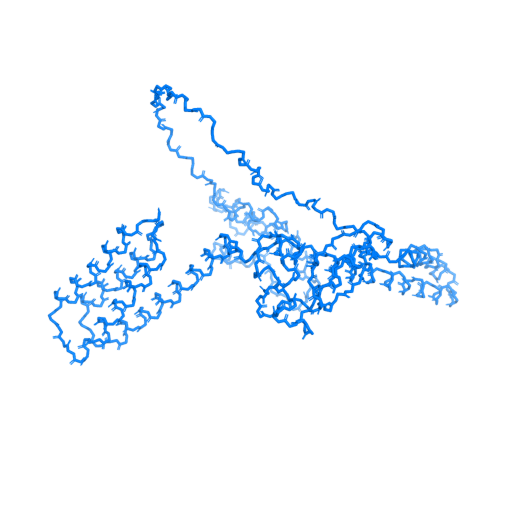1.00 74.94 235 THR A O 1
ATOM 1767 N N . GLY A 1 236 ? 6.052 11.316 -0.105 1.00 74.75 236 GLY A N 1
ATOM 1768 C CA . GLY A 1 236 ? 5.857 12.757 -0.297 1.00 74.75 236 GLY A CA 1
ATOM 1769 C C . GLY A 1 236 ? 4.460 13.234 0.096 1.00 74.75 236 GLY A C 1
ATOM 1770 O O . GLY A 1 236 ? 4.308 14.182 0.857 1.00 74.75 236 GLY A O 1
ATOM 1771 N N . GLN A 1 237 ? 3.424 12.517 -0.344 1.00 74.44 237 GLN A N 1
ATOM 1772 C CA . GLN A 1 237 ? 2.044 12.826 0.046 1.00 74.44 237 GLN A CA 1
ATOM 1773 C C . GLN A 1 237 ? 1.821 12.707 1.558 1.00 74.44 237 GLN A C 1
ATOM 1775 O O . GLN A 1 237 ? 1.040 13.470 2.121 1.00 74.44 237 GLN A O 1
ATOM 1780 N N . TYR A 1 238 ? 2.494 11.760 2.215 1.00 71.19 238 TYR A N 1
ATOM 1781 C CA . TYR A 1 238 ? 2.442 11.617 3.668 1.00 71.19 238 TYR A CA 1
ATOM 1782 C C . TYR A 1 238 ? 3.169 12.764 4.382 1.00 71.19 238 TYR A C 1
ATOM 1784 O O . TYR A 1 238 ? 2.640 13.312 5.344 1.00 71.19 238 TYR A O 1
ATOM 1792 N N . THR A 1 239 ? 4.352 13.171 3.912 1.00 70.12 239 THR A N 1
ATOM 1793 C CA . THR A 1 239 ? 5.114 14.258 4.548 1.00 70.12 239 THR A CA 1
ATOM 1794 C C . THR A 1 239 ? 4.442 15.621 4.369 1.00 70.12 239 THR A C 1
ATOM 1796 O O . THR A 1 239 ? 4.506 16.443 5.278 1.00 70.12 239 THR A O 1
ATOM 1799 N N . GLU A 1 240 ? 3.765 15.863 3.244 1.00 69.69 240 GLU A N 1
ATOM 1800 C CA . GLU A 1 240 ? 2.994 17.093 3.002 1.00 69.69 240 GLU A CA 1
ATOM 1801 C C . GLU A 1 240 ? 1.696 17.158 3.818 1.00 69.69 240 GLU A C 1
ATOM 1803 O O . GLU A 1 240 ? 1.315 18.228 4.288 1.00 69.69 240 GLU A O 1
ATOM 1808 N N . ARG A 1 241 ? 1.005 16.026 4.001 1.00 63.31 241 ARG A N 1
ATOM 1809 C CA . ARG A 1 241 ? -0.270 15.973 4.742 1.00 63.31 241 ARG A CA 1
ATOM 1810 C C . ARG A 1 241 ? -0.093 15.759 6.245 1.00 63.31 241 ARG A C 1
ATOM 1812 O O . ARG A 1 241 ? -1.031 15.997 7.003 1.00 63.31 241 ARG A O 1
ATOM 1819 N N . GLY A 1 242 ? 1.086 15.310 6.673 1.00 57.12 242 GLY A N 1
ATOM 1820 C CA . GLY A 1 242 ? 1.294 14.741 7.999 1.00 57.12 242 GLY A CA 1
ATOM 1821 C C . GLY A 1 242 ? 0.602 13.372 8.159 1.00 57.12 242 GLY A C 1
ATOM 1822 O O . GLY A 1 242 ? -0.045 12.885 7.228 1.00 57.12 242 GLY A O 1
ATOM 1823 N N . PRO A 1 243 ? 0.701 12.737 9.343 1.00 54.38 243 PRO A N 1
ATOM 1824 C CA . PRO A 1 243 ? -0.105 11.604 9.766 1.00 54.38 243 PRO A CA 1
ATOM 1825 C C . PRO A 1 243 ? -1.554 12.067 9.933 1.00 54.38 243 PRO A C 1
ATOM 1827 O O . PRO A 1 243 ? -2.087 12.144 11.035 1.00 54.38 243 PRO A O 1
ATOM 1830 N N . GLN A 1 244 ? -2.212 12.399 8.830 1.00 47.09 244 GLN A N 1
ATOM 1831 C CA . GLN A 1 244 ? -3.653 12.324 8.803 1.00 47.09 244 GLN A CA 1
ATOM 1832 C C . GLN A 1 244 ? -3.979 10.837 8.749 1.00 47.09 244 GLN A C 1
ATOM 1834 O O . GLN A 1 244 ? -3.518 10.153 7.824 1.00 47.09 244 GLN A O 1
ATOM 1839 N N . PRO A 1 245 ? -4.755 10.300 9.703 1.00 42.16 245 PRO A N 1
ATOM 1840 C CA . PRO A 1 245 ? -5.461 9.081 9.390 1.00 42.16 245 PRO A CA 1
ATOM 1841 C C . PRO A 1 245 ? -6.220 9.368 8.096 1.00 42.16 245 PRO A C 1
ATOM 1843 O O . PRO A 1 245 ? -7.017 10.305 8.038 1.00 42.16 245 PRO A O 1
ATOM 1846 N N . ALA A 1 246 ? -5.934 8.635 7.017 1.00 40.91 246 ALA A N 1
ATOM 1847 C CA . ALA A 1 246 ? -6.846 8.676 5.887 1.00 40.91 246 ALA A CA 1
ATOM 1848 C C . ALA A 1 246 ? -8.209 8.329 6.485 1.00 40.91 246 ALA A C 1
ATOM 1850 O O . ALA A 1 246 ? -8.293 7.279 7.111 1.00 40.91 246 ALA A O 1
ATOM 1851 N N . ALA A 1 247 ? -9.218 9.195 6.374 1.00 38.59 247 ALA A N 1
ATOM 1852 C CA . ALA A 1 247 ? -10.496 8.979 7.059 1.00 38.59 247 ALA A CA 1
ATOM 1853 C C . ALA A 1 247 ? -11.021 7.550 6.807 1.00 38.59 247 ALA A C 1
ATOM 1855 O O . ALA A 1 247 ? -11.407 6.853 7.728 1.00 38.59 247 ALA A O 1
ATOM 1856 N N . ALA A 1 248 ? -10.830 7.026 5.592 1.00 38.72 248 ALA A N 1
ATOM 1857 C CA . ALA A 1 248 ? -11.141 5.639 5.243 1.00 38.72 248 ALA A CA 1
ATOM 1858 C C . ALA A 1 248 ? -10.280 4.555 5.946 1.00 38.72 248 ALA A C 1
ATOM 1860 O O . ALA A 1 248 ? -10.762 3.449 6.176 1.00 38.72 248 ALA A O 1
ATOM 1861 N N . LEU A 1 249 ? -9.012 4.832 6.276 1.00 36.94 249 LEU A N 1
ATOM 1862 C CA . LEU A 1 249 ? -8.122 3.928 7.020 1.00 36.94 249 LEU A CA 1
ATOM 1863 C C . LEU A 1 249 ? -8.268 4.064 8.543 1.00 36.94 249 LEU A C 1
ATOM 1865 O O . LEU A 1 249 ? -8.152 3.043 9.214 1.00 36.94 249 LEU A O 1
ATOM 1869 N N . SER A 1 250 ? -8.542 5.254 9.100 1.00 45.25 250 SER A N 1
ATOM 1870 C CA . SER A 1 250 ? -8.956 5.364 10.510 1.00 45.25 250 SER A CA 1
ATOM 1871 C C . SER A 1 250 ? -10.305 4.733 10.724 1.00 45.25 250 SER A C 1
ATOM 1873 O O . SER A 1 250 ? -10.428 3.968 11.663 1.00 45.25 250 SER A O 1
ATOM 1875 N N . ASP A 1 251 ? -11.275 4.976 9.844 1.00 51.09 251 ASP A N 1
ATOM 1876 C CA . ASP A 1 251 ? -12.595 4.363 9.952 1.00 51.09 251 ASP A CA 1
ATOM 1877 C C . ASP A 1 251 ? -12.469 2.848 9.805 1.00 51.09 251 ASP A C 1
ATOM 1879 O O . ASP A 1 251 ? -13.075 2.100 10.561 1.00 51.09 251 ASP A O 1
ATOM 1883 N N . GLY A 1 252 ? -11.620 2.371 8.888 1.00 50.94 252 GLY A N 1
ATOM 1884 C CA . GLY A 1 252 ? -11.310 0.950 8.747 1.00 50.94 252 GLY A CA 1
ATOM 1885 C C . GLY A 1 252 ? -10.643 0.355 9.991 1.00 50.94 252 GLY A C 1
ATOM 1886 O O . GLY A 1 252 ? -11.071 -0.689 10.474 1.00 50.94 252 GLY A O 1
ATOM 1887 N N . ALA A 1 253 ? -9.624 1.014 10.546 1.00 55.91 253 ALA A N 1
ATOM 1888 C CA . ALA A 1 253 ? -8.917 0.555 11.742 1.00 55.91 253 ALA A CA 1
ATOM 1889 C C . ALA A 1 253 ? -9.779 0.647 13.013 1.00 55.91 253 ALA A C 1
ATOM 1891 O O . ALA A 1 253 ? -9.720 -0.247 13.853 1.00 55.91 253 ALA A O 1
ATOM 1892 N N . GLN A 1 254 ? -10.612 1.680 13.135 1.00 62.12 254 GLN A N 1
ATOM 1893 C CA . GLN A 1 254 ? -11.576 1.858 14.219 1.00 62.12 254 GLN A CA 1
ATOM 1894 C C . GLN A 1 254 ? -12.693 0.821 14.122 1.00 62.12 254 GLN A C 1
ATOM 1896 O O . GLN A 1 254 ? -12.990 0.178 15.122 1.00 62.12 254 GLN A O 1
ATOM 1901 N N . ARG A 1 255 ? -13.238 0.556 12.926 1.00 63.41 255 ARG A N 1
ATOM 1902 C CA . ARG A 1 255 ? -14.218 -0.522 12.702 1.00 63.41 255 ARG A CA 1
ATOM 1903 C C . ARG A 1 255 ? -13.627 -1.903 12.979 1.00 63.41 255 ARG A C 1
ATOM 1905 O O . ARG A 1 255 ? -14.280 -2.723 13.614 1.00 63.41 255 ARG A O 1
ATOM 1912 N N . LEU A 1 256 ? -12.383 -2.159 12.567 1.00 64.44 256 LEU A N 1
ATOM 1913 C CA . LEU A 1 256 ? -11.670 -3.403 12.887 1.00 64.44 256 LEU A CA 1
ATOM 1914 C C . LEU A 1 256 ? -11.397 -3.539 14.392 1.00 64.44 256 LEU A C 1
ATOM 1916 O O . LEU A 1 256 ? -11.504 -4.637 14.939 1.00 64.44 256 LEU A O 1
ATOM 1920 N N . GLY A 1 257 ? -11.051 -2.439 15.064 1.00 76.00 257 GLY A N 1
ATOM 1921 C CA . GLY A 1 257 ? -10.873 -2.384 16.512 1.00 76.00 257 GLY A CA 1
ATOM 1922 C C . GLY A 1 257 ? -12.174 -2.662 17.263 1.00 76.00 257 GLY A C 1
ATOM 1923 O O . GLY A 1 257 ? -12.183 -3.509 18.153 1.00 76.00 257 GLY A O 1
ATOM 1924 N N . LEU A 1 258 ? -13.270 -2.019 16.853 1.00 78.94 258 LEU A N 1
ATOM 1925 C CA . LEU A 1 258 ? -14.615 -2.213 17.400 1.00 78.94 258 LEU A CA 1
ATOM 1926 C C . LEU A 1 258 ? -15.092 -3.655 17.223 1.00 78.94 258 LEU A C 1
ATOM 1928 O O . LEU A 1 258 ? -15.466 -4.281 18.208 1.00 78.94 258 LEU A O 1
ATOM 1932 N N . ALA A 1 259 ? -14.977 -4.222 16.018 1.00 78.38 259 ALA A N 1
ATOM 1933 C CA . ALA A 1 259 ? -15.383 -5.602 15.745 1.00 78.38 259 ALA A CA 1
ATOM 1934 C C . ALA A 1 259 ? -14.606 -6.623 16.598 1.00 78.38 259 ALA A C 1
ATOM 1936 O O . ALA A 1 259 ? -15.185 -7.552 17.160 1.00 78.38 259 ALA A O 1
ATOM 1937 N N . ARG A 1 260 ? -13.286 -6.437 16.765 1.00 82.19 260 ARG A N 1
ATOM 1938 C CA . ARG A 1 260 ? -12.479 -7.296 17.653 1.00 82.19 260 ARG A CA 1
ATOM 1939 C C . ARG A 1 260 ? -12.902 -7.172 19.114 1.00 82.19 260 ARG A C 1
ATOM 1941 O O . ARG A 1 260 ? -12.930 -8.175 19.825 1.00 82.19 260 ARG A O 1
ATOM 1948 N N . ARG A 1 261 ? -13.213 -5.956 19.567 1.00 85.31 261 ARG A N 1
ATOM 1949 C CA . ARG A 1 261 ? -13.623 -5.692 20.951 1.00 85.31 261 ARG A CA 1
ATOM 1950 C C . ARG A 1 261 ? -15.009 -6.266 21.232 1.00 85.31 261 ARG A C 1
ATOM 1952 O O . ARG A 1 261 ? -15.166 -6.974 22.218 1.00 85.31 261 ARG A O 1
ATOM 1959 N N . ALA A 1 262 ? -15.956 -6.090 20.316 1.00 85.62 262 ALA A N 1
ATOM 1960 C CA . ALA A 1 262 ? -17.278 -6.698 20.385 1.00 85.62 262 ALA A CA 1
ATOM 1961 C C . ALA A 1 262 ? -17.207 -8.232 20.382 1.00 85.62 262 ALA A C 1
ATOM 1963 O O . ALA A 1 262 ? -17.867 -8.881 21.189 1.00 85.62 262 ALA A O 1
ATOM 1964 N N . GLN A 1 263 ? -16.343 -8.838 19.558 1.00 86.94 263 GLN A N 1
ATOM 1965 C CA . GLN A 1 263 ? -16.105 -10.286 19.594 1.00 86.94 263 GLN A CA 1
ATOM 1966 C C . GLN A 1 263 ? -15.534 -10.753 20.946 1.00 86.94 263 GLN A C 1
ATOM 1968 O O . GLN A 1 263 ? -15.956 -11.787 21.468 1.00 86.94 263 GLN A O 1
ATOM 1973 N N . ALA A 1 264 ? -14.604 -9.997 21.538 1.00 86.88 264 ALA A N 1
ATOM 1974 C CA . ALA A 1 264 ? -14.074 -10.292 22.868 1.00 86.88 264 ALA A CA 1
ATOM 1975 C C . ALA A 1 264 ? -15.153 -10.173 23.960 1.00 86.88 264 ALA A C 1
ATOM 1977 O O . ALA A 1 264 ? -15.226 -11.036 24.835 1.00 86.88 264 ALA A O 1
ATOM 1978 N N . THR A 1 265 ? -16.024 -9.164 23.879 1.00 88.25 265 THR A N 1
ATOM 1979 C CA . THR A 1 265 ? -17.167 -8.989 24.787 1.00 88.25 265 THR A CA 1
ATOM 1980 C C . THR A 1 265 ? -18.172 -10.136 24.653 1.00 88.25 265 THR A C 1
ATOM 1982 O O . THR A 1 265 ? -18.533 -10.733 25.664 1.00 88.25 265 THR A O 1
ATOM 1985 N N . ARG A 1 266 ? -18.547 -10.540 23.428 1.00 90.06 266 ARG A N 1
ATOM 1986 C CA . ARG A 1 266 ? -19.407 -11.720 23.191 1.00 90.06 266 ARG A CA 1
ATOM 1987 C C . ARG A 1 266 ? -18.815 -12.981 23.805 1.00 90.06 266 ARG A C 1
ATOM 1989 O O . ARG A 1 266 ? -19.512 -13.723 24.488 1.00 90.06 266 ARG A O 1
ATOM 1996 N N . LYS A 1 267 ? -17.515 -13.210 23.600 1.00 90.62 267 LYS A N 1
ATOM 1997 C CA . LYS A 1 267 ? -16.814 -14.354 24.190 1.00 90.62 267 LYS A CA 1
ATOM 1998 C C . LYS A 1 267 ? -16.873 -14.319 25.720 1.00 90.62 267 LYS A C 1
ATOM 2000 O O . LYS A 1 267 ? -17.121 -15.355 26.322 1.00 90.62 267 LYS A O 1
ATOM 2005 N N . ALA A 1 268 ? -16.671 -13.159 26.343 1.00 87.62 268 ALA A N 1
ATOM 2006 C CA . ALA A 1 268 ? -16.759 -13.023 27.796 1.00 87.62 268 ALA A CA 1
ATOM 2007 C C . ALA A 1 268 ? -18.173 -13.320 28.325 1.00 87.62 268 ALA A C 1
ATOM 2009 O O . ALA A 1 268 ? -18.305 -14.045 29.301 1.00 87.62 268 ALA A O 1
ATOM 2010 N N . ILE A 1 269 ? -19.219 -12.833 27.648 1.00 89.50 269 ILE A N 1
ATOM 2011 C CA . ILE A 1 269 ? -20.621 -13.107 28.009 1.00 89.50 269 ILE A CA 1
ATOM 2012 C C . ILE A 1 269 ? -20.947 -14.603 27.894 1.00 89.50 269 ILE A C 1
ATOM 2014 O O . ILE A 1 269 ? -21.596 -15.162 28.771 1.00 89.50 269 ILE A O 1
ATOM 2018 N N . LEU A 1 270 ? -20.493 -15.261 26.823 1.00 89.44 270 LEU A N 1
ATOM 2019 C CA . LEU A 1 270 ? -20.739 -16.691 26.606 1.00 89.44 270 LEU A CA 1
ATOM 2020 C C . LEU A 1 270 ? -20.006 -17.587 27.610 1.00 89.44 270 LEU A C 1
ATOM 2022 O O . LEU A 1 270 ? -20.476 -18.685 27.889 1.00 89.44 270 LEU A O 1
ATOM 2026 N N . LEU A 1 271 ? -18.851 -17.143 28.112 1.00 88.75 271 LEU A N 1
ATOM 2027 C CA . LEU A 1 271 ? -18.048 -17.895 29.077 1.00 88.75 271 LEU A CA 1
ATOM 2028 C C . LEU A 1 271 ? -18.421 -17.606 30.536 1.00 88.75 271 LEU A C 1
ATOM 2030 O O . LEU A 1 271 ? -18.050 -18.389 31.401 1.00 88.75 271 LEU A O 1
ATOM 2034 N N . ALA A 1 272 ? -19.123 -16.507 30.811 1.00 85.31 272 ALA A N 1
ATOM 2035 C CA . ALA A 1 272 ? -19.552 -16.156 32.158 1.00 85.31 272 ALA A CA 1
ATOM 2036 C C . ALA A 1 272 ? -20.758 -16.999 32.604 1.00 85.31 272 ALA A C 1
ATOM 2038 O O . ALA A 1 272 ? -21.683 -17.253 31.824 1.00 85.31 272 ALA A O 1
ATOM 2039 N N . ASN A 1 273 ? -20.794 -17.360 33.890 1.00 86.69 273 ASN A N 1
ATOM 2040 C CA . ASN A 1 273 ? -21.925 -18.047 34.531 1.00 86.69 273 ASN A CA 1
ATOM 2041 C C . ASN A 1 273 ? -23.147 -17.124 34.739 1.00 86.69 273 ASN A C 1
ATOM 2043 O O . ASN A 1 273 ? -23.564 -16.830 35.859 1.00 86.69 273 ASN A O 1
ATOM 2047 N N . LEU A 1 274 ? -23.722 -16.645 33.636 1.00 85.25 274 LEU A N 1
ATOM 2048 C CA . LEU A 1 274 ? -24.894 -15.770 33.603 1.00 85.25 274 LEU A CA 1
ATOM 2049 C C . LEU A 1 274 ? -26.193 -16.576 33.450 1.00 85.25 274 LEU A C 1
ATOM 2051 O O . LEU A 1 274 ? -26.193 -17.567 32.713 1.00 85.25 274 LEU A O 1
ATOM 2055 N N . PRO A 1 275 ? -27.319 -16.120 34.031 1.00 86.69 275 PRO A N 1
ATOM 2056 C CA . PRO A 1 275 ? -28.644 -16.613 33.670 1.00 86.69 275 PRO A CA 1
ATOM 2057 C C . PRO A 1 275 ? -28.925 -16.370 32.183 1.00 86.69 275 PRO A C 1
ATOM 2059 O O . PRO A 1 275 ? -28.607 -15.299 31.660 1.00 86.69 275 PRO A O 1
ATOM 2062 N N . ASP A 1 276 ? -29.585 -17.317 31.517 1.00 83.00 276 ASP A N 1
ATOM 2063 C CA . ASP A 1 276 ? -29.936 -17.217 30.093 1.00 83.00 276 ASP A CA 1
ATOM 2064 C C . ASP A 1 276 ? -30.629 -15.902 29.680 1.00 83.00 276 ASP A C 1
ATOM 2066 O O . ASP A 1 276 ? -30.195 -15.326 28.680 1.00 83.00 276 ASP A O 1
ATOM 2070 N N . PRO A 1 277 ? -31.619 -15.346 30.416 1.00 83.50 277 PRO A N 1
ATOM 2071 C CA . PRO A 1 277 ? -32.235 -14.076 30.015 1.00 83.50 277 PRO A CA 1
ATOM 2072 C C . PRO A 1 277 ? -31.241 -12.906 30.038 1.00 83.50 277 PRO A C 1
ATOM 2074 O O . PRO A 1 277 ? -31.231 -12.081 29.129 1.00 83.50 277 PRO A O 1
ATOM 2077 N N . VAL A 1 278 ? -30.344 -12.869 31.029 1.00 84.06 278 VAL A N 1
ATOM 2078 C CA . VAL A 1 278 ? -29.303 -11.833 31.125 1.00 84.06 278 VAL A CA 1
ATOM 2079 C C . VAL A 1 278 ? -28.291 -11.998 29.994 1.00 84.06 278 VAL A C 1
ATOM 2081 O O . VAL A 1 278 ? -27.866 -11.018 29.389 1.00 84.06 278 VAL A O 1
ATOM 2084 N N . ARG A 1 279 ? -27.926 -13.242 29.667 1.00 87.25 279 ARG A N 1
ATOM 2085 C CA . ARG A 1 279 ? -27.000 -13.545 28.573 1.00 87.25 279 ARG A CA 1
ATOM 2086 C C . ARG A 1 279 ? -27.543 -13.065 27.225 1.00 87.25 279 ARG A C 1
ATOM 2088 O O . ARG A 1 279 ? -26.805 -12.426 26.480 1.00 87.25 279 ARG A O 1
ATOM 2095 N N . VAL A 1 280 ? -28.811 -13.354 26.924 1.00 86.25 280 VAL A N 1
ATOM 2096 C CA . VAL A 1 280 ? -29.465 -12.950 25.666 1.00 86.25 280 VAL A CA 1
ATOM 2097 C C . VAL A 1 280 ? -29.516 -11.429 25.539 1.00 86.25 280 VAL A C 1
ATOM 2099 O O . VAL A 1 280 ? -29.092 -10.892 24.517 1.00 86.25 280 VAL A O 1
ATOM 2102 N N . ASP A 1 281 ? -29.945 -10.730 26.588 1.00 85.50 281 ASP A N 1
ATOM 2103 C CA . ASP A 1 281 ? -30.058 -9.270 26.565 1.00 85.50 281 ASP A CA 1
ATOM 2104 C C . ASP A 1 281 ? -28.693 -8.571 26.442 1.00 85.50 281 ASP A C 1
ATOM 2106 O O . ASP A 1 281 ? -28.566 -7.572 25.732 1.00 85.50 281 ASP A O 1
ATOM 2110 N N . LEU A 1 282 ? -27.644 -9.092 27.091 1.00 86.19 282 LEU A N 1
ATOM 2111 C CA . LEU A 1 282 ? -26.290 -8.544 26.951 1.00 86.19 282 LEU A CA 1
ATOM 2112 C C . LEU A 1 282 ? -25.725 -8.760 25.541 1.00 86.19 282 LEU A C 1
ATOM 2114 O O . LEU A 1 282 ? -25.041 -7.879 25.022 1.00 86.19 282 LEU A O 1
ATOM 2118 N N . LEU A 1 283 ? -26.014 -9.899 24.903 1.00 89.31 283 LEU A N 1
ATOM 2119 C CA . LEU A 1 283 ? -25.634 -10.133 23.507 1.00 89.31 283 LEU A CA 1
ATOM 2120 C C . LEU A 1 283 ? -26.395 -9.197 22.558 1.00 89.31 283 LEU A C 1
ATOM 2122 O O . LEU A 1 283 ? -25.773 -8.594 21.686 1.00 89.31 283 LEU A O 1
ATOM 2126 N N . ALA A 1 284 ? -27.695 -8.995 22.788 1.00 87.69 284 ALA A N 1
ATOM 2127 C CA . ALA A 1 284 ? -28.501 -8.045 22.024 1.00 87.69 284 ALA A CA 1
ATOM 2128 C C . ALA A 1 284 ? -27.973 -6.603 22.153 1.00 87.69 284 ALA A C 1
ATOM 2130 O O . ALA A 1 284 ? -27.905 -5.880 21.160 1.00 87.69 284 ALA A O 1
ATOM 2131 N N . ALA A 1 285 ? -27.522 -6.200 23.346 1.00 86.56 285 ALA A N 1
ATOM 2132 C CA . ALA A 1 285 ? -26.898 -4.895 23.566 1.00 86.56 285 ALA A CA 1
ATOM 2133 C C . ALA A 1 285 ? -25.580 -4.724 22.782 1.00 86.56 285 ALA A C 1
ATOM 2135 O O . ALA A 1 285 ? -25.290 -3.633 22.290 1.00 86.56 285 ALA A O 1
ATOM 2136 N N . VAL A 1 286 ? -24.784 -5.789 22.630 1.00 88.50 286 VAL A N 1
ATOM 2137 C CA . VAL A 1 286 ? -23.570 -5.763 21.795 1.00 88.50 286 VAL A CA 1
ATOM 2138 C C . VAL A 1 286 ? -23.923 -5.609 20.314 1.00 88.50 286 VAL A C 1
ATOM 2140 O O . VAL A 1 286 ? -23.294 -4.807 19.623 1.00 88.50 286 VAL A O 1
ATOM 2143 N N . ASP A 1 287 ? -24.937 -6.330 19.833 1.00 86.44 287 ASP A N 1
ATOM 2144 C CA . ASP A 1 287 ? -25.394 -6.234 18.442 1.00 86.44 287 ASP A CA 1
ATOM 2145 C C . ASP A 1 287 ? -25.951 -4.833 18.128 1.00 86.44 287 ASP A C 1
ATOM 2147 O O . ASP A 1 287 ? -25.677 -4.265 17.069 1.00 86.44 287 ASP A O 1
ATOM 2151 N N . GLU A 1 288 ? -26.665 -4.227 19.078 1.00 85.12 288 GLU A N 1
ATOM 2152 C CA . GLU A 1 288 ? -27.190 -2.865 18.967 1.00 85.12 288 GLU A CA 1
ATOM 2153 C C . GLU A 1 288 ? -26.078 -1.804 18.875 1.00 85.12 288 GLU A C 1
ATOM 2155 O O . GLU A 1 288 ? -26.211 -0.827 18.131 1.00 85.12 288 GLU A O 1
ATOM 2160 N N . LEU A 1 289 ? -24.963 -2.003 19.587 1.00 83.44 289 LEU A N 1
ATOM 2161 C CA . LEU A 1 289 ? -23.784 -1.133 19.522 1.00 83.44 289 LEU A CA 1
ATOM 2162 C C . LEU A 1 289 ? -23.017 -1.275 18.198 1.00 83.44 289 LEU A C 1
ATOM 2164 O O . LEU A 1 289 ? -22.502 -0.281 17.691 1.00 83.44 289 LEU A O 1
ATOM 2168 N N . GLU A 1 290 ? -22.950 -2.475 17.614 1.00 79.25 290 GLU A N 1
ATOM 2169 C CA . GLU A 1 290 ? -22.333 -2.679 16.293 1.00 79.25 290 GLU A CA 1
ATOM 2170 C C . GLU A 1 290 ? -23.193 -2.134 15.144 1.00 79.25 290 GLU A C 1
ATOM 2172 O O . GLU A 1 290 ? -22.656 -1.677 14.131 1.00 79.25 290 GLU A O 1
ATOM 2177 N N . ALA A 1 291 ? -24.520 -2.171 15.292 1.00 75.31 291 ALA A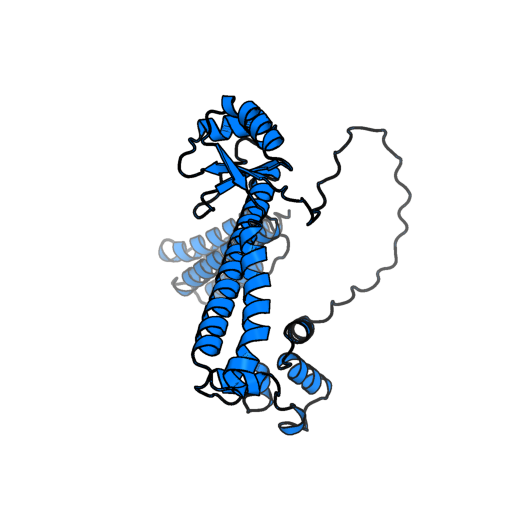 N 1
ATOM 2178 C CA . ALA A 1 291 ? -25.454 -1.747 14.257 1.00 75.31 291 ALA A CA 1
ATOM 2179 C C . ALA A 1 291 ? -25.628 -0.224 14.158 1.00 75.31 291 ALA A C 1
ATOM 2181 O O . ALA A 1 291 ? -26.127 0.237 13.135 1.00 75.31 291 ALA A O 1
ATOM 2182 N N . GLY A 1 292 ? -25.253 0.557 15.180 1.00 66.19 292 GLY A N 1
ATOM 2183 C CA . GLY A 1 292 ? -25.464 2.009 15.237 1.00 66.19 292 GLY A CA 1
ATOM 2184 C C . GLY A 1 292 ? -24.529 2.804 14.310 1.00 66.19 292 GLY A C 1
ATOM 2185 O O . GLY A 1 292 ? -23.356 2.984 14.643 1.00 66.19 292 GLY A O 1
ATOM 2186 N N . PRO A 1 293 ? -24.999 3.339 13.163 1.00 55.69 293 PRO A N 1
ATOM 2187 C CA . PRO A 1 293 ? -24.151 4.148 12.300 1.00 55.69 293 PRO A CA 1
ATOM 2188 C C . PRO A 1 293 ? -24.048 5.584 12.844 1.00 55.69 293 PRO A C 1
ATOM 2190 O O . PRO A 1 293 ? -25.061 6.214 13.144 1.00 55.69 293 PRO A O 1
ATOM 2193 N N . GLY A 1 294 ? -22.829 6.132 12.914 1.00 61.50 294 GLY A N 1
ATOM 2194 C CA . GLY A 1 294 ? -22.590 7.553 13.233 1.00 61.50 294 GLY A CA 1
ATOM 2195 C C . GLY A 1 294 ? -22.356 7.886 14.712 1.00 61.50 294 GLY A C 1
ATOM 2196 O O . GLY A 1 294 ? -22.516 9.036 15.114 1.00 61.50 294 GLY A O 1
ATOM 2197 N N . THR A 1 295 ? -21.995 6.898 15.526 1.00 68.56 295 THR A N 1
ATOM 2198 C CA . THR A 1 295 ? -21.670 7.071 16.949 1.00 68.56 295 THR A CA 1
ATOM 2199 C C . THR A 1 295 ? -20.159 7.203 17.163 1.00 68.56 295 THR A C 1
ATOM 2201 O O . THR A 1 295 ? -19.383 6.580 16.436 1.00 68.56 295 THR A O 1
ATOM 2204 N N . ASP A 1 296 ? -19.730 8.002 18.148 1.00 78.38 296 ASP A N 1
ATOM 2205 C CA . ASP A 1 296 ? -18.313 8.139 18.500 1.00 78.38 296 ASP A CA 1
ATOM 2206 C C . ASP A 1 296 ? -17.678 6.779 18.857 1.00 78.38 296 ASP A C 1
ATOM 2208 O O . ASP A 1 296 ? -18.173 6.025 19.700 1.00 78.38 296 ASP A O 1
ATOM 2212 N N . ALA A 1 297 ? -16.548 6.464 18.218 1.00 74.88 297 ALA A N 1
ATOM 2213 C CA . ALA A 1 297 ? -15.858 5.185 18.379 1.00 74.88 297 ALA A CA 1
ATOM 2214 C C . ALA A 1 297 ? -15.303 4.990 19.802 1.00 74.88 297 ALA A C 1
ATOM 2216 O O . ALA A 1 297 ? -15.196 3.850 20.266 1.00 74.88 297 ALA A O 1
ATOM 2217 N N . GLY A 1 298 ? -14.965 6.083 20.497 1.00 78.56 298 GLY A N 1
ATOM 2218 C CA . GLY A 1 298 ? -14.541 6.053 21.896 1.00 78.56 298 GLY A CA 1
ATOM 2219 C C . GLY A 1 298 ? -15.681 5.630 22.818 1.00 78.56 298 GLY A C 1
ATOM 2220 O O . GLY A 1 298 ? -15.526 4.694 23.606 1.00 78.56 298 GLY A O 1
ATOM 2221 N N . ALA A 1 299 ? -16.848 6.252 22.651 1.00 82.44 299 ALA A N 1
ATOM 2222 C CA . ALA A 1 299 ? -18.054 5.918 23.402 1.00 82.44 299 ALA A CA 1
ATOM 2223 C C . ALA A 1 299 ? -18.522 4.468 23.167 1.00 82.44 299 ALA A C 1
ATOM 2225 O O . ALA A 1 299 ? -18.858 3.767 24.124 1.00 82.44 299 ALA A O 1
ATOM 2226 N N . LEU A 1 300 ? -18.463 3.977 21.922 1.00 83.25 300 LEU A N 1
ATOM 2227 C CA . LEU A 1 300 ? -18.765 2.577 21.595 1.00 83.25 300 LEU A CA 1
ATOM 2228 C C . LEU A 1 300 ? -17.795 1.596 22.276 1.00 83.25 300 LEU A C 1
ATOM 2230 O O . LEU A 1 300 ? -18.228 0.590 22.838 1.00 83.25 300 LEU A O 1
ATOM 2234 N N . CYS A 1 301 ? -16.487 1.882 22.266 1.00 84.50 301 CYS A N 1
ATOM 2235 C CA . CYS A 1 301 ? -15.503 1.042 22.957 1.00 84.50 301 CYS A CA 1
ATOM 2236 C C . CYS A 1 301 ? -15.740 1.007 24.472 1.00 84.50 301 CYS A C 1
ATOM 2238 O O . CYS A 1 301 ? -15.668 -0.069 25.063 1.00 84.50 301 CYS A O 1
ATOM 2240 N N . SER A 1 302 ? -16.042 2.158 25.082 1.00 86.06 302 SER A N 1
ATOM 2241 C CA . SER A 1 302 ? -16.334 2.254 26.518 1.00 86.06 302 SER A CA 1
ATOM 2242 C C . SER A 1 302 ? -17.562 1.428 26.893 1.00 86.06 302 SER A C 1
ATOM 2244 O O . SER A 1 302 ? -17.518 0.666 27.854 1.00 86.06 302 SER A O 1
ATOM 2246 N N . ALA A 1 303 ? -18.633 1.505 26.098 1.00 87.00 303 ALA A N 1
ATOM 2247 C CA . ALA A 1 303 ? -19.846 0.731 26.340 1.00 87.00 303 ALA A CA 1
ATOM 2248 C C . ALA A 1 303 ? -19.615 -0.786 26.211 1.00 87.00 303 ALA A C 1
ATOM 2250 O O . ALA A 1 303 ? -20.109 -1.562 27.029 1.00 87.00 303 ALA A O 1
ATOM 2251 N N . LEU A 1 304 ? -18.822 -1.224 25.224 1.00 89.69 304 LEU A N 1
ATOM 2252 C CA . LEU A 1 304 ? -18.456 -2.637 25.065 1.00 89.69 304 LEU A CA 1
ATOM 2253 C C . LEU A 1 304 ? -17.585 -3.160 26.216 1.00 89.69 304 LEU A C 1
ATOM 2255 O O . LEU A 1 304 ? -17.737 -4.321 26.609 1.00 89.69 304 LEU A O 1
ATOM 2259 N N . ASP A 1 305 ? -16.682 -2.330 26.744 1.00 89.31 305 ASP A N 1
ATOM 2260 C CA . ASP A 1 305 ? -15.868 -2.671 27.912 1.00 89.31 305 ASP A CA 1
ATOM 2261 C C . ASP A 1 305 ? -16.737 -2.714 29.188 1.00 89.31 305 ASP A C 1
ATOM 2263 O O . ASP A 1 305 ? -16.634 -3.676 29.941 1.00 89.31 305 ASP A O 1
ATOM 2267 N N . GLU A 1 306 ? -17.682 -1.786 29.385 1.00 89.12 306 GLU A N 1
ATOM 2268 C CA . GLU A 1 306 ? -18.627 -1.817 30.517 1.00 89.12 306 GLU A CA 1
ATOM 2269 C C . GLU A 1 306 ? -19.532 -3.059 30.515 1.00 89.12 306 GLU A C 1
ATOM 2271 O O . GLU A 1 306 ? -19.777 -3.657 31.569 1.00 89.12 306 GLU A O 1
ATOM 2276 N N . ILE A 1 307 ? -20.017 -3.480 29.342 1.00 88.50 307 ILE A N 1
ATOM 2277 C CA . ILE A 1 307 ? -20.800 -4.716 29.187 1.00 88.50 307 ILE A CA 1
ATOM 2278 C C . ILE A 1 307 ? -19.935 -5.939 29.517 1.00 88.50 307 ILE A C 1
ATOM 2280 O O . ILE A 1 307 ? -20.372 -6.825 30.256 1.00 88.50 307 ILE A O 1
ATOM 2284 N N . ARG A 1 308 ? -18.692 -5.981 29.016 1.00 90.31 308 ARG A N 1
ATOM 2285 C CA . ARG A 1 308 ? -17.741 -7.060 29.325 1.00 90.31 308 ARG A CA 1
ATOM 2286 C C . ARG A 1 308 ? -17.459 -7.134 30.820 1.00 90.31 308 ARG A C 1
ATOM 2288 O O . ARG A 1 308 ? -17.476 -8.221 31.395 1.00 90.31 308 ARG A O 1
ATOM 2295 N N . ASP A 1 309 ? -17.213 -5.990 31.441 1.00 88.44 309 ASP A N 1
ATOM 2296 C CA . ASP A 1 309 ? -16.889 -5.905 32.856 1.00 88.44 309 ASP A CA 1
ATOM 2297 C C . ASP A 1 309 ? -18.079 -6.366 33.699 1.00 88.44 309 ASP A C 1
ATOM 2299 O O . ASP A 1 309 ? -17.883 -7.160 34.613 1.00 88.44 309 ASP A O 1
ATOM 2303 N N . THR A 1 310 ? -19.307 -5.997 33.314 1.00 85.88 310 THR A N 1
ATOM 2304 C CA . THR A 1 310 ? -20.554 -6.464 33.947 1.00 85.88 310 THR A CA 1
ATOM 2305 C C . THR A 1 310 ? -20.719 -7.986 33.859 1.00 85.88 310 THR A C 1
ATOM 2307 O O . THR A 1 310 ? -21.082 -8.621 34.847 1.00 85.88 310 THR A O 1
ATOM 2310 N N . ALA A 1 311 ? -20.406 -8.595 32.709 1.00 85.19 311 ALA A N 1
ATOM 2311 C CA . ALA A 1 311 ? -20.417 -10.052 32.565 1.00 85.19 311 ALA A CA 1
ATOM 2312 C C . ALA A 1 311 ? -19.340 -10.724 33.438 1.00 85.19 311 ALA A C 1
ATOM 2314 O O . ALA A 1 311 ? -19.605 -11.727 34.092 1.00 85.19 311 ALA A O 1
ATOM 2315 N N . SER A 1 312 ? -18.136 -10.148 33.495 1.00 84.62 312 SER A N 1
ATOM 2316 C CA . SER A 1 312 ? -17.007 -10.700 34.261 1.00 84.62 312 SER A CA 1
ATOM 2317 C C . SER A 1 312 ? -17.081 -10.460 35.775 1.00 84.62 312 SER A C 1
ATOM 2319 O O . SER A 1 312 ? -16.419 -11.153 36.550 1.00 84.62 312 SER A O 1
ATOM 2321 N N . SER A 1 313 ? -17.834 -9.448 36.214 1.00 82.75 313 SER A N 1
ATOM 2322 C CA . SER A 1 313 ? -18.059 -9.161 37.631 1.00 82.75 313 SER A CA 1
ATOM 2323 C C . SER A 1 313 ? -19.160 -10.034 38.214 1.00 82.75 313 SER A C 1
ATOM 2325 O O . SER A 1 313 ? -19.186 -10.216 39.422 1.00 82.75 313 SER A O 1
ATOM 2327 N N . TRP A 1 314 ? -20.024 -10.608 37.373 1.00 80.44 314 TRP A N 1
ATOM 2328 C CA . TRP A 1 314 ? -21.150 -11.440 37.796 1.00 80.44 314 TRP A CA 1
ATOM 2329 C C . TRP A 1 314 ? -20.732 -12.651 38.643 1.00 80.44 314 TRP A C 1
ATOM 2331 O O . TRP A 1 314 ? -21.425 -13.017 39.585 1.00 80.44 314 TRP A O 1
ATOM 2341 N N . GLU A 1 315 ? -19.574 -13.245 38.345 1.00 72.06 315 GLU A N 1
ATOM 2342 C CA . GLU A 1 315 ? -19.022 -14.366 39.121 1.00 72.06 315 GLU A CA 1
ATOM 2343 C C . GLU A 1 315 ? -18.497 -13.949 40.499 1.00 72.06 315 GLU A C 1
ATOM 2345 O O . GLU A 1 315 ? -18.449 -14.766 41.414 1.00 72.06 315 GLU A O 1
ATOM 2350 N N . ARG A 1 316 ? -18.081 -12.686 40.645 1.00 73.44 316 ARG A N 1
ATOM 2351 C CA . ARG A 1 316 ? -17.503 -12.146 41.884 1.00 73.44 316 ARG A CA 1
ATOM 2352 C C . ARG A 1 316 ? -18.564 -11.516 42.779 1.00 73.44 316 ARG A C 1
ATOM 2354 O O . ARG A 1 316 ? -18.530 -11.704 43.988 1.00 73.44 316 ARG A O 1
ATOM 2361 N N . GLU A 1 317 ? -19.504 -10.802 42.175 1.00 71.88 317 GLU A N 1
ATOM 2362 C CA . GLU A 1 317 ? -20.630 -10.151 42.832 1.00 71.88 317 GLU A CA 1
ATOM 2363 C C . GLU A 1 317 ? -21.876 -10.343 41.956 1.00 71.88 317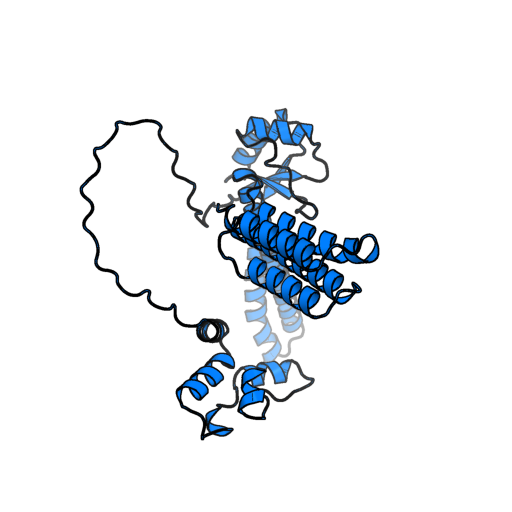 GLU A C 1
ATOM 2365 O O . GLU A 1 317 ? -22.070 -9.597 40.986 1.00 71.88 317 GLU A O 1
ATOM 2370 N N . PRO A 1 318 ? -22.729 -11.341 42.255 1.00 63.44 318 PRO A N 1
ATOM 2371 C CA . PRO A 1 318 ? -23.982 -11.522 41.539 1.00 63.44 318 PRO A CA 1
ATOM 2372 C C . PRO A 1 318 ? -24.915 -10.356 41.881 1.00 63.44 318 PRO A C 1
ATOM 2374 O O . PRO A 1 318 ? -25.636 -10.364 42.878 1.00 63.44 318 PRO A O 1
ATOM 2377 N N . ALA A 1 319 ? -24.874 -9.311 41.056 1.00 64.69 319 ALA A N 1
ATOM 2378 C CA . ALA A 1 319 ? -25.850 -8.234 41.095 1.00 64.69 319 ALA A CA 1
ATOM 2379 C C . ALA A 1 319 ? -27.239 -8.786 40.733 1.00 64.69 319 ALA A C 1
ATOM 2381 O O . ALA A 1 319 ? -27.357 -9.819 40.072 1.00 64.69 319 ALA A O 1
ATOM 2382 N N . SER A 1 320 ? -28.320 -8.096 41.112 1.00 76.50 320 SER A N 1
ATOM 2383 C CA . SER A 1 320 ? -29.632 -8.470 40.574 1.00 76.50 320 SER A CA 1
ATOM 2384 C C . SER A 1 320 ? -29.595 -8.379 39.042 1.00 76.50 320 SER A C 1
ATOM 2386 O O . SER A 1 320 ? -28.974 -7.466 38.485 1.00 76.50 320 SER A O 1
ATOM 2388 N N . ALA A 1 321 ? -30.253 -9.316 38.351 1.00 75.62 321 ALA A N 1
ATOM 2389 C CA . ALA A 1 321 ? -30.326 -9.340 36.885 1.00 75.62 321 ALA A CA 1
ATOM 2390 C C . ALA A 1 321 ? -30.731 -7.971 36.320 1.00 75.62 321 ALA A C 1
ATOM 2392 O O . ALA A 1 321 ? -30.133 -7.468 35.374 1.00 75.62 321 ALA A O 1
ATOM 2393 N N . GLU A 1 322 ? -31.673 -7.312 36.988 1.00 79.69 322 GLU A N 1
ATOM 2394 C CA . GLU A 1 322 ? -32.148 -5.979 36.645 1.00 79.69 322 GLU A CA 1
ATOM 2395 C C . GLU A 1 322 ? -31.069 -4.891 36.770 1.00 79.69 322 GLU A C 1
ATOM 2397 O O . GLU A 1 322 ? -31.005 -3.983 35.943 1.00 79.69 322 GLU A O 1
ATOM 2402 N N . THR A 1 323 ? -30.165 -4.994 37.746 1.00 82.12 323 THR A N 1
ATOM 2403 C CA . THR A 1 323 ? -29.059 -4.039 37.920 1.00 82.12 323 THR A CA 1
ATOM 2404 C C . THR A 1 323 ? -28.032 -4.162 36.795 1.00 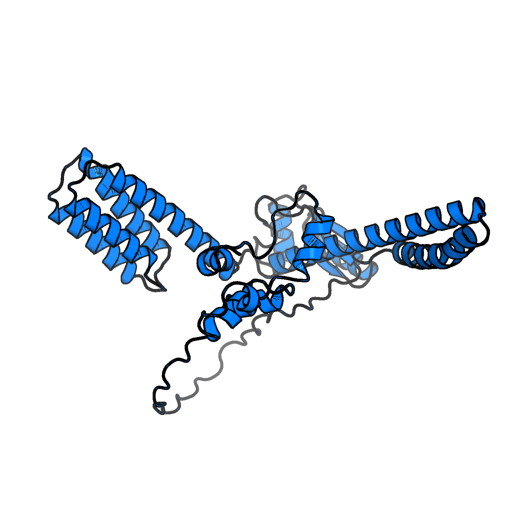82.12 323 THR A C 1
ATOM 2406 O O . THR A 1 323 ? -27.611 -3.146 36.236 1.00 82.12 323 THR A O 1
ATOM 2409 N N . ALA A 1 324 ? -27.663 -5.390 36.414 1.00 75.12 324 ALA A N 1
ATOM 2410 C CA . ALA A 1 324 ? -26.747 -5.630 35.296 1.00 75.12 324 ALA A CA 1
ATOM 2411 C C . ALA A 1 324 ? -27.342 -5.159 33.961 1.00 75.12 324 ALA A C 1
ATOM 2413 O O . ALA A 1 324 ? -26.671 -4.474 33.186 1.00 75.12 324 ALA A O 1
ATOM 2414 N N . LEU A 1 325 ? -28.626 -5.443 33.730 1.00 80.38 325 LEU A N 1
ATOM 2415 C CA . LEU A 1 325 ? -29.339 -5.001 32.533 1.00 80.38 325 LEU A CA 1
ATOM 2416 C C . LEU A 1 325 ? -29.497 -3.479 32.484 1.00 80.38 325 LEU A C 1
ATOM 2418 O O . LEU A 1 325 ? -29.279 -2.873 31.437 1.00 80.38 325 LEU A O 1
ATOM 2422 N N . ASN A 1 326 ? -29.802 -2.829 33.610 1.00 86.06 326 ASN A N 1
ATOM 2423 C CA . ASN A 1 326 ? -29.870 -1.369 33.677 1.00 86.06 326 ASN A CA 1
ATOM 2424 C C . ASN A 1 326 ? -28.514 -0.715 33.401 1.00 86.06 326 ASN A C 1
ATOM 2426 O O . ASN A 1 326 ? -28.464 0.334 32.759 1.00 86.06 326 ASN A O 1
ATOM 2430 N N . LYS A 1 327 ? -27.412 -1.331 33.841 1.00 83.25 327 LYS A N 1
ATOM 2431 C CA . LYS A 1 327 ? -26.059 -0.850 33.544 1.00 83.25 327 LYS A CA 1
ATOM 2432 C C . LYS A 1 327 ? -25.737 -0.977 32.054 1.00 83.25 327 LYS A C 1
ATOM 2434 O O . LYS A 1 327 ? -25.320 0.006 31.449 1.00 83.25 327 LYS A O 1
ATOM 2439 N N . ALA A 1 328 ? -26.039 -2.123 31.443 1.00 79.94 328 ALA A N 1
ATOM 2440 C CA . ALA A 1 328 ? -25.871 -2.325 30.004 1.00 79.94 328 ALA A CA 1
ATOM 2441 C C . ALA A 1 328 ? -26.726 -1.350 29.174 1.00 79.94 328 ALA A C 1
ATOM 2443 O O . ALA A 1 328 ? -26.216 -0.695 28.269 1.00 79.94 328 ALA A O 1
ATOM 2444 N N . ARG A 1 329 ? -28.005 -1.160 29.528 1.00 84.44 329 ARG A N 1
ATOM 2445 C CA . ARG A 1 329 ? -28.897 -0.194 28.857 1.00 84.44 329 ARG A CA 1
ATOM 2446 C C . ARG A 1 329 ? -28.389 1.243 28.978 1.00 84.44 329 ARG A C 1
ATOM 2448 O O . ARG A 1 329 ? -28.443 1.988 28.002 1.00 84.44 329 ARG A O 1
ATOM 2455 N N . LYS A 1 330 ? -27.869 1.636 30.147 1.00 87.88 330 LYS A N 1
ATOM 2456 C CA . LYS A 1 330 ? -27.239 2.952 30.343 1.00 87.88 330 LYS A CA 1
ATOM 2457 C C . LYS A 1 330 ? -25.998 3.121 29.470 1.00 87.88 330 LYS A C 1
ATOM 2459 O O . LYS A 1 330 ? -25.867 4.172 28.852 1.00 87.88 330 LYS A O 1
ATOM 2464 N N . ALA A 1 331 ? -25.148 2.100 29.371 1.00 82.81 331 ALA A N 1
ATOM 2465 C CA . ALA A 1 331 ? -23.964 2.118 28.514 1.00 82.81 331 ALA A CA 1
ATOM 2466 C C . ALA A 1 331 ? -24.341 2.294 27.032 1.00 82.81 331 ALA A C 1
ATOM 2468 O O . ALA A 1 331 ? -23.782 3.145 26.339 1.00 82.81 331 ALA A O 1
ATOM 2469 N N . VAL A 1 332 ? -25.360 1.563 26.561 1.00 83.56 332 VAL A N 1
ATOM 2470 C CA . VAL A 1 332 ? -25.881 1.696 25.190 1.00 83.56 332 VAL A CA 1
ATOM 2471 C C . VAL A 1 332 ? -26.474 3.084 24.945 1.00 83.56 332 VAL A C 1
ATOM 2473 O O . VAL A 1 332 ? -26.183 3.710 23.925 1.00 83.56 332 VAL A O 1
ATOM 2476 N N . ALA A 1 333 ? -27.276 3.603 25.877 1.00 84.62 333 ALA A N 1
ATOM 2477 C CA . ALA A 1 333 ? -27.859 4.938 25.763 1.00 84.62 333 ALA A CA 1
ATOM 2478 C C . ALA A 1 333 ? -26.787 6.042 25.763 1.00 84.62 333 ALA A C 1
ATOM 2480 O O . ALA A 1 333 ? -26.860 6.970 24.957 1.00 84.62 333 ALA A O 1
ATOM 2481 N N . ALA A 1 334 ? -25.775 5.928 26.628 1.00 83.12 334 ALA A N 1
ATOM 2482 C CA . ALA A 1 334 ? -24.649 6.855 26.688 1.00 83.12 334 ALA A CA 1
ATOM 2483 C C . ALA A 1 334 ? -23.857 6.853 25.377 1.00 83.12 334 ALA A C 1
ATOM 2485 O O . ALA A 1 334 ? -23.589 7.923 24.830 1.00 83.12 334 ALA A O 1
ATOM 2486 N N . ALA A 1 335 ? -23.572 5.668 24.827 1.00 80.44 335 ALA A N 1
ATOM 2487 C CA . ALA A 1 335 ? -22.929 5.545 23.527 1.00 80.44 335 ALA A CA 1
ATOM 2488 C C . ALA A 1 335 ? -23.770 6.211 22.433 1.00 80.44 335 ALA A C 1
ATOM 2490 O O . ALA A 1 335 ? -23.278 7.095 21.746 1.00 80.44 335 ALA A O 1
ATOM 2491 N N . LYS A 1 336 ? -25.063 5.889 22.319 1.00 80.44 336 LYS A N 1
ATOM 2492 C CA . LYS A 1 336 ? -25.945 6.461 21.285 1.00 80.44 336 LYS A CA 1
ATOM 2493 C C . LYS A 1 336 ? -26.082 7.984 21.335 1.00 80.44 336 LYS A C 1
ATOM 2495 O O . LYS A 1 336 ? -26.284 8.602 20.287 1.00 80.44 336 LYS A O 1
ATOM 2500 N N . ASN A 1 337 ? -25.999 8.574 22.526 1.00 80.75 337 ASN A N 1
ATOM 2501 C CA . ASN A 1 337 ? -26.087 10.021 22.721 1.00 80.75 337 ASN A CA 1
ATOM 2502 C C . ASN A 1 337 ? -24.770 10.748 22.399 1.00 80.75 337 ASN A C 1
ATOM 2504 O O . ASN A 1 337 ? -24.797 11.942 22.106 1.00 80.75 337 ASN A O 1
ATOM 2508 N N . ALA A 1 338 ? -23.637 10.040 22.387 1.00 73.19 338 ALA A N 1
ATOM 2509 C CA . ALA A 1 338 ? -22.352 10.548 21.920 1.00 73.19 338 ALA A CA 1
ATOM 2510 C C . ALA A 1 338 ? -22.278 10.487 20.380 1.00 73.19 338 ALA A C 1
ATOM 2512 O O . ALA A 1 338 ? -21.615 9.630 19.789 1.00 73.19 338 ALA A O 1
ATOM 2513 N N . ARG A 1 339 ? -23.026 11.372 19.711 1.00 60.97 339 ARG A N 1
ATOM 2514 C CA . ARG A 1 339 ? -22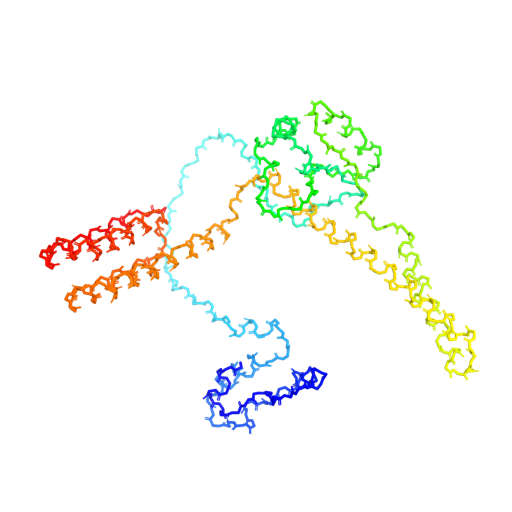.941 11.554 18.252 1.00 60.97 339 ARG A CA 1
ATOM 2515 C C . ARG A 1 339 ? -21.801 12.511 17.892 1.00 60.97 339 ARG A C 1
ATOM 2517 O O . ARG A 1 339 ? -21.609 13.507 18.587 1.00 60.97 339 ARG A O 1
ATOM 2524 N N . LEU A 1 340 ? -21.081 12.177 16.817 1.00 52.94 340 LEU A N 1
ATOM 2525 C CA . LEU A 1 340 ? -20.060 13.019 16.175 1.00 52.94 340 LEU A CA 1
ATOM 2526 C C . LEU A 1 340 ? -20.694 14.156 15.364 1.00 52.94 340 LEU A C 1
ATOM 2528 O O . LEU A 1 340 ? -21.742 13.907 14.721 1.00 52.94 340 LEU A O 1
#

Sequence (340 aa):
MFLYKAVTGVWPFEPTGDQAQLRERQRTPIPVRQVAPDLPEDLQRLLDTLVHPNAPERARAATPPPIAPPTLPLSVRPPRPRTPAESRARPAPTARRDTHLGAFAIVLDQRTATAAARRRLAALLDRPAHAFVLPAGAPADILVEPALTMEQAQERLHALAPAGAPLRILSTDAPATAHQLRIGGVLGALLLLPTALLMGSFIAAVGAVVSAAAALAGQRRIRTVAAQRDLLKRTGQYTERGPQPAAALSDGAQRLGLARRAQATRKAILLANLPDPVRVDLLAAVDELEAGPGTDAGALCSALDEIRDTASSWEREPASAETALNKARKAVAAAKNARL

Secondary structure (DSSP, 8-state):
-HHHHHHHSS-SS---S-HHHHHHHTTSPPPHHHH-TTS-HHHHHHHHHHH-S-HHHHHHHTSPPP-PPP------PPPPPPPP------------TT----SEEEEEETTT--HHHHHHHHHHTT--TTTT-PPTT--SEEEEEEESSHHHHHHHHHHHGGG---EEEEE-SPPHHHHHHHHHHHHHHHHHHHHHHHH--HHHHHHHHHHHHHHHHHHHHHHHHHHHHHHHHHHHHHHHH-SPPPHHHHHHHHHHHHHHHHHHHHHHHHHS---HHHHHHHHHHHHHHHH-TTB-HHHHHHHHHHHHHHHHHTTTS---HHHHHHHHHHHHHHHHH-B-

Radius of gyration: 31.16 Å; chains: 1; bounding box: 65×70×84 Å

pLDDT: mean 73.85, std 14.71, range [33.38, 91.0]

Foldseek 3Di:
DVVLCVVQVDDQDDDDPDPVVRLVSLQPTDQSCVRPVPDDPVVSVLSCQCSHSDPVSNVVSVDDDPDDPPDDDDDDDDDDDDDDDDDDDDPDPDPDVPPDQAQKFKWFQLVPFDLQLQQLLCVLVVFPSCLSPDDPPADRIATSDGDNDPVRVVVVVVSSVVSVTPIDMDGLQQPVQLVCLQVQLVVQLVVLVVVCVVVVDPVSVVSNVVSVVSNVSSVVSRVVSVVVNVSNVVSVVCSRVPPDCPCVNCVVVLLVVLVVLLVVLLVLLVPAPDDPVLSVLLNVLSVLLNPDPQWDSVLSSVLSVQSSVLRVCCVVDVDPSVVSNVSSVVSSVSRNVRGD